Protein AF-A0AAD5R4A4-F1 (afdb_monomer_lite)

Foldseek 3Di:
DCPLVDDDDPVCLQVVLVVLLCCLVVDQLQVLVPPPPVVSQSVLVSLLVVLLVLLLVQLQCCFVPVDRPSVVSSLSSLNSLLSNVVRLVPYPDDPVSSVCCCCPRRLVSLVVSLCSNLQCQADPPSHDPHDGDPDPPVDFPCVVNVSVLQSSLSSCLSVVPVVLVVLLVQLLVLLQVLVCVVVVNDDCPCLVSSLSSLLVSLSSLLSRQWDADPVRQIAGDVSLQVVLLVVCVVVVHFADLVLLLVLLLCLQPPLPDDNVVCPVRARSLSSSLSSLNSVLNVQLVCLLVVVCVSHDPSSLLSSLSSNVNSVSHLADDDDPPPDDPRSGRHHDPDDDNNVVVVVSNVSSLVSCCVSPVVPPVSVPSD

Structure (mmCIF, N/CA/C/O backbone):
data_AF-A0AAD5R4A4-F1
#
_entry.id   AF-A0AAD5R4A4-F1
#
loop_
_atom_site.group_PDB
_atom_site.id
_atom_site.type_symbol
_atom_site.label_atom_id
_atom_site.label_alt_id
_atom_site.label_comp_id
_atom_site.label_asym_id
_atom_site.label_entity_id
_atom_site.label_seq_id
_atom_site.pdbx_PDB_ins_code
_atom_site.Cartn_x
_atom_site.Cartn_y
_atom_site.Cartn_z
_atom_site.occupancy
_atom_site.B_iso_or_equiv
_atom_site.auth_seq_id
_atom_site.auth_comp_id
_atom_site.auth_asym_id
_atom_site.auth_atom_id
_atom_site.pdbx_PDB_model_num
ATOM 1 N N . MET A 1 1 ? -21.639 -11.990 -30.390 1.00 46.38 1 MET A N 1
ATOM 2 C CA . MET A 1 1 ? -20.943 -10.688 -30.336 1.00 46.38 1 MET A CA 1
ATOM 3 C C . MET A 1 1 ? -19.715 -10.877 -29.464 1.00 46.38 1 MET A C 1
ATOM 5 O O . MET A 1 1 ? -19.848 -10.859 -28.244 1.00 46.38 1 MET A O 1
ATOM 9 N N . ASP A 1 2 ? -18.564 -11.102 -30.097 1.00 56.66 2 ASP A N 1
ATOM 10 C CA . ASP A 1 2 ? -17.247 -11.322 -29.469 1.00 56.66 2 ASP A CA 1
ATOM 11 C C . ASP A 1 2 ? -16.494 -10.001 -29.242 1.00 56.66 2 ASP A C 1
ATOM 13 O O . ASP A 1 2 ? -15.275 -9.941 -29.332 1.00 56.66 2 ASP A O 1
ATOM 17 N N . LEU A 1 3 ? -17.228 -8.917 -28.955 1.00 54.59 3 LEU A N 1
ATOM 18 C CA . LEU A 1 3 ? -16.727 -7.532 -28.956 1.00 54.59 3 LEU A CA 1
ATOM 19 C C . LEU A 1 3 ? -15.580 -7.264 -27.955 1.00 54.59 3 LEU A C 1
ATOM 21 O O . LEU A 1 3 ? -14.982 -6.198 -27.985 1.00 54.59 3 LEU A O 1
ATOM 25 N N . PHE A 1 4 ? -15.318 -8.214 -27.058 1.00 63.03 4 PHE A N 1
ATOM 26 C CA . PHE A 1 4 ? -14.373 -8.115 -25.949 1.00 63.03 4 PHE A CA 1
ATOM 27 C C . PHE A 1 4 ? -13.480 -9.362 -25.822 1.00 63.03 4 PHE A C 1
ATOM 29 O O . PHE A 1 4 ? -12.887 -9.593 -24.774 1.00 63.03 4 PHE A O 1
ATOM 36 N N . ALA A 1 5 ? -13.447 -10.222 -26.848 1.00 62.53 5 ALA A N 1
ATOM 37 C CA . ALA A 1 5 ? -12.631 -11.439 -26.830 1.00 62.53 5 ALA A CA 1
ATOM 38 C C . ALA A 1 5 ? -11.160 -11.167 -27.191 1.00 62.53 5 ALA A C 1
ATOM 40 O O . ALA A 1 5 ? -10.277 -11.906 -26.762 1.00 62.53 5 ALA A O 1
ATOM 41 N N . GLU A 1 6 ? -10.904 -10.102 -27.954 1.00 70.94 6 GLU A N 1
ATOM 42 C CA . GLU A 1 6 ? -9.574 -9.659 -28.373 1.00 70.94 6 GLU A CA 1
ATOM 43 C C . GLU A 1 6 ? -9.337 -8.225 -27.874 1.00 70.94 6 GLU A C 1
ATOM 45 O O . GLU A 1 6 ? -10.255 -7.402 -27.876 1.00 70.94 6 GLU A O 1
ATOM 50 N N . GLY A 1 7 ? -8.120 -7.942 -27.398 1.00 77.38 7 GLY A N 1
ATOM 51 C CA . GLY A 1 7 ? -7.710 -6.593 -26.996 1.00 77.38 7 GLY A CA 1
ATOM 52 C C . GLY A 1 7 ? -7.431 -5.683 -28.203 1.00 77.38 7 GLY A C 1
ATOM 53 O O . GLY A 1 7 ? -7.309 -6.182 -29.323 1.00 77.38 7 GLY A O 1
ATOM 54 N N . PRO A 1 8 ? -7.300 -4.356 -28.004 1.00 87.31 8 PRO A N 1
ATOM 55 C CA . PRO A 1 8 ? -6.905 -3.439 -29.072 1.00 87.31 8 PRO A CA 1
ATOM 56 C C . PRO A 1 8 ? -5.527 -3.808 -29.635 1.00 87.31 8 PRO A C 1
ATOM 58 O O . PRO A 1 8 ? -4.665 -4.330 -28.919 1.00 87.31 8 PRO A O 1
ATOM 61 N N . LEU A 1 9 ? -5.288 -3.492 -30.911 1.00 87.50 9 LEU A N 1
ATOM 62 C CA . LEU A 1 9 ? -3.962 -3.649 -31.508 1.00 87.50 9 LEU A CA 1
ATOM 63 C C . LEU A 1 9 ? -2.950 -2.719 -30.810 1.00 87.50 9 LEU A C 1
ATOM 65 O O . LEU A 1 9 ? -3.344 -1.677 -30.283 1.00 87.50 9 LEU A O 1
ATOM 69 N N . PRO A 1 10 ? -1.632 -3.005 -30.856 1.00 86.06 10 PRO A N 1
ATOM 70 C CA . PRO A 1 10 ? -0.630 -2.207 -30.141 1.00 86.06 10 PRO A CA 1
ATOM 71 C C . PRO A 1 10 ? -0.684 -0.694 -30.419 1.00 86.06 10 PRO A C 1
ATOM 73 O O . PRO A 1 10 ? -0.510 0.110 -29.513 1.00 86.06 10 PRO A O 1
ATOM 76 N N . HIS A 1 11 ? -0.989 -0.287 -31.655 1.00 87.75 11 HIS A N 1
ATOM 77 C CA . HIS A 1 11 ? -1.104 1.127 -32.041 1.00 87.75 11 HIS A CA 1
ATOM 78 C C . HIS A 1 11 ? -2.462 1.765 -31.678 1.00 87.75 11 HIS A C 1
ATOM 80 O O . HIS A 1 11 ? -2.636 2.980 -31.787 1.00 87.75 11 HIS A O 1
ATOM 86 N N . GLU A 1 12 ? -3.436 0.959 -31.252 1.00 91.38 12 GLU A N 1
ATOM 87 C CA . GLU A 1 12 ? -4.779 1.389 -30.858 1.00 91.38 12 GLU A CA 1
ATOM 88 C C . GLU A 1 12 ? -4.920 1.546 -29.338 1.00 91.38 12 GLU A C 1
ATOM 90 O O . GLU A 1 12 ? -5.853 2.214 -28.897 1.00 91.38 12 GLU A O 1
ATOM 95 N N . VAL A 1 13 ? -3.997 0.986 -28.541 1.00 92.38 13 VAL A N 1
ATOM 96 C CA . VAL A 1 13 ? -4.052 0.956 -27.064 1.00 92.38 13 VAL A CA 1
ATOM 97 C C . VAL A 1 13 ? -4.351 2.333 -26.473 1.00 92.38 13 VAL A C 1
ATOM 99 O O . VAL A 1 13 ? -5.320 2.491 -25.729 1.00 92.38 13 VAL A O 1
ATOM 102 N N . ASN A 1 14 ? -3.572 3.350 -26.846 1.00 93.12 14 ASN A N 1
ATOM 103 C CA . ASN A 1 14 ? -3.741 4.698 -26.306 1.00 93.12 14 ASN A CA 1
ATOM 104 C C . ASN A 1 14 ? -5.106 5.314 -26.670 1.00 93.12 14 ASN A C 1
ATOM 106 O O . ASN A 1 14 ? -5.786 5.895 -25.819 1.00 93.12 14 ASN A O 1
ATOM 110 N N . HIS A 1 15 ? -5.545 5.136 -27.919 1.00 93.94 15 HIS A N 1
ATOM 111 C CA . HIS A 1 15 ? -6.843 5.623 -28.384 1.00 93.94 15 HIS A CA 1
ATOM 112 C C . HIS A 1 15 ? -7.992 4.915 -27.664 1.00 93.94 15 HIS A C 1
ATOM 114 O O . HIS A 1 15 ? -8.940 5.568 -27.226 1.00 93.94 15 HIS A O 1
ATOM 120 N N . PHE A 1 16 ? -7.892 3.595 -27.499 1.00 94.81 16 PHE A N 1
ATOM 121 C CA . PHE A 1 16 ? -8.860 2.798 -26.759 1.00 94.81 16 PHE A CA 1
ATOM 122 C C . PHE A 1 16 ? -8.982 3.283 -25.306 1.00 94.81 16 PHE A C 1
ATOM 124 O O . PHE A 1 16 ? -10.084 3.615 -24.865 1.00 94.81 16 PHE A O 1
ATOM 131 N N . CYS A 1 17 ? -7.861 3.420 -24.590 1.00 96.44 17 CYS A N 1
ATOM 132 C CA . CYS A 1 17 ? -7.854 3.883 -23.198 1.00 96.44 17 CYS A CA 1
ATOM 133 C C . CYS A 1 17 ? -8.406 5.309 -23.073 1.00 96.44 17 CYS A C 1
ATOM 135 O O . CYS A 1 17 ? -9.189 5.596 -22.169 1.00 96.44 17 CYS A O 1
ATOM 137 N N . THR A 1 18 ? -8.100 6.182 -24.037 1.00 96.56 18 THR A N 1
ATOM 138 C CA . THR A 1 18 ? -8.671 7.535 -24.108 1.00 96.56 18 THR A CA 1
ATOM 139 C C . THR A 1 18 ? -10.191 7.506 -24.288 1.00 96.56 18 THR A C 1
ATOM 141 O O . THR A 1 18 ? -10.903 8.279 -23.647 1.00 96.56 18 THR A O 1
ATOM 144 N N . ILE A 1 19 ? -10.722 6.630 -25.148 1.00 96.12 19 ILE A N 1
ATOM 145 C CA . ILE A 1 19 ? -12.172 6.490 -25.355 1.00 96.12 19 ILE A CA 1
ATOM 146 C C . ILE A 1 19 ? -12.854 6.018 -24.070 1.00 96.12 19 ILE A C 1
ATOM 148 O O . ILE A 1 19 ? -13.871 6.597 -23.681 1.00 96.12 19 ILE A O 1
ATOM 152 N N . VAL A 1 20 ? -12.292 5.007 -23.402 1.00 95.75 20 VAL A N 1
ATOM 153 C CA . VAL A 1 20 ? -12.807 4.499 -22.123 1.00 95.75 20 VAL A CA 1
ATOM 154 C C . VAL A 1 20 ? -12.805 5.607 -21.073 1.00 95.75 20 VAL A C 1
ATOM 156 O O . VAL A 1 20 ? -13.844 5.898 -20.488 1.00 95.75 20 VAL A O 1
ATOM 159 N N . ASN A 1 21 ? -11.684 6.299 -20.897 1.00 96.69 21 ASN A N 1
ATOM 160 C CA . ASN A 1 21 ? -11.566 7.381 -19.928 1.00 96.69 21 ASN A CA 1
ATOM 161 C C . ASN A 1 21 ? -12.576 8.505 -20.177 1.00 96.69 21 ASN A C 1
ATOM 163 O O . ASN A 1 21 ? -13.313 8.894 -19.271 1.00 96.69 21 ASN A O 1
ATOM 167 N N . ARG A 1 22 ? -12.733 8.936 -21.431 1.00 96.19 22 ARG A N 1
ATOM 168 C CA . ARG A 1 22 ? -13.750 9.930 -21.800 1.00 96.19 22 ARG A CA 1
ATOM 169 C C . ARG A 1 22 ? -15.176 9.432 -21.579 1.00 96.19 22 ARG A C 1
ATOM 171 O O . ARG A 1 22 ? -16.045 10.233 -21.234 1.00 96.19 22 ARG A O 1
ATOM 178 N N . LEU A 1 23 ? -15.443 8.138 -21.765 1.00 94.25 23 LEU A N 1
ATOM 179 C CA . LEU A 1 23 ? -16.752 7.559 -21.470 1.00 94.25 23 LEU A CA 1
ATOM 180 C C . LEU A 1 23 ? -17.101 7.746 -19.987 1.00 94.25 23 LEU A C 1
ATOM 182 O O . LEU A 1 23 ? -18.190 8.233 -19.695 1.00 94.25 23 LEU A O 1
ATOM 186 N N . PHE A 1 24 ? -16.176 7.429 -19.077 1.00 93.50 24 PHE A N 1
ATOM 187 C CA . PHE A 1 24 ? -16.377 7.572 -17.630 1.00 93.50 24 PHE A CA 1
ATOM 188 C C . PHE A 1 24 ? -16.362 9.032 -17.152 1.00 93.50 24 PHE A C 1
ATOM 190 O O . PHE A 1 24 ? -17.123 9.383 -16.255 1.00 93.50 24 PHE A O 1
ATOM 197 N N . GLN A 1 25 ? -15.556 9.902 -17.767 1.00 92.31 25 GLN A N 1
ATOM 198 C CA . GLN A 1 25 ? -15.488 11.322 -17.403 1.00 92.31 25 GLN A CA 1
ATOM 199 C C . GLN A 1 25 ? -16.731 12.115 -17.824 1.00 92.31 25 GLN A C 1
ATOM 201 O O . GLN A 1 25 ? -17.199 12.978 -17.082 1.00 92.31 25 GLN A O 1
ATOM 206 N N . TYR A 1 26 ? -17.266 11.858 -19.023 1.00 91.44 26 TYR A N 1
ATOM 207 C CA . TYR A 1 26 ? -18.325 12.691 -19.606 1.00 91.44 26 TYR A CA 1
ATOM 208 C C . TYR A 1 26 ? -19.724 12.075 -19.535 1.00 91.44 26 TYR A C 1
ATOM 210 O O . TYR A 1 26 ? -20.706 12.766 -19.831 1.00 91.44 26 TYR A O 1
ATOM 218 N N . ARG A 1 27 ? -19.861 10.792 -19.176 1.00 88.00 27 ARG A N 1
ATOM 219 C CA . ARG A 1 27 ? -21.172 10.168 -18.954 1.00 88.00 27 ARG A CA 1
ATOM 220 C C . ARG A 1 27 ? -21.427 9.969 -17.465 1.00 88.00 27 ARG A C 1
ATOM 222 O O . ARG A 1 27 ? -20.544 9.492 -16.762 1.00 88.00 27 ARG A O 1
ATOM 229 N N . PRO A 1 28 ? -22.648 10.260 -16.979 1.00 86.12 28 PRO A N 1
ATOM 230 C CA . PRO A 1 28 ? -23.024 9.875 -15.627 1.00 86.12 28 PRO A CA 1
ATOM 231 C C . PRO A 1 28 ? -22.841 8.365 -15.458 1.00 86.12 28 PRO A C 1
ATOM 233 O O . PRO A 1 28 ? -23.332 7.605 -16.298 1.00 86.12 28 PRO A O 1
ATOM 236 N N . ILE A 1 29 ? -22.188 7.929 -14.376 1.00 86.81 29 ILE A N 1
ATOM 237 C CA . ILE A 1 29 ? -21.961 6.502 -14.082 1.00 86.81 29 ILE A CA 1
ATOM 238 C C . ILE A 1 29 ? -23.275 5.720 -14.105 1.00 86.81 29 ILE A C 1
ATOM 240 O O . ILE A 1 29 ? -23.326 4.615 -14.635 1.00 86.81 29 ILE A O 1
ATOM 244 N N . GLN A 1 30 ? -24.381 6.336 -13.682 1.00 83.06 30 GLN A N 1
ATOM 245 C CA . GLN A 1 30 ? -25.716 5.740 -13.761 1.00 83.06 30 GLN A CA 1
ATOM 246 C C . GLN A 1 30 ? -26.102 5.322 -15.184 1.00 83.06 30 GLN A C 1
ATOM 248 O O . GLN A 1 30 ? -26.803 4.335 -15.364 1.00 83.06 30 GLN A O 1
ATOM 253 N N . THR A 1 31 ? -25.643 6.047 -16.206 1.00 84.88 31 THR A N 1
ATOM 254 C CA . THR A 1 31 ? -25.897 5.701 -17.612 1.00 84.88 31 THR A CA 1
ATOM 255 C C . THR A 1 31 ? -25.162 4.423 -17.996 1.00 84.88 31 THR A C 1
ATOM 257 O O . THR A 1 31 ? -25.752 3.555 -18.629 1.00 84.88 31 THR A O 1
ATOM 260 N N . ILE A 1 32 ? -23.899 4.293 -17.578 1.00 83.38 32 ILE A N 1
ATOM 261 C CA . ILE A 1 32 ? -23.078 3.100 -17.820 1.00 83.38 32 ILE A CA 1
ATOM 262 C C . ILE A 1 32 ? -23.677 1.905 -17.074 1.00 83.38 32 ILE A C 1
ATOM 264 O O . ILE A 1 32 ? -23.821 0.833 -17.641 1.00 83.38 32 ILE A O 1
ATOM 268 N N . MET A 1 33 ? -24.121 2.096 -15.836 1.00 83.25 33 MET A N 1
ATOM 269 C CA . MET A 1 33 ? -24.692 1.023 -15.018 1.00 83.25 33 MET A CA 1
ATOM 270 C C . MET A 1 33 ? -26.094 0.583 -15.459 1.00 83.25 33 MET A C 1
ATOM 272 O O . MET A 1 33 ? -26.511 -0.535 -15.153 1.00 83.25 33 MET A O 1
ATOM 276 N N . ARG A 1 34 ? -26.812 1.437 -16.200 1.00 80.56 34 ARG A N 1
ATOM 277 C CA . ARG A 1 34 ? -28.128 1.147 -16.793 1.00 80.56 34 ARG A CA 1
ATOM 278 C C . ARG A 1 34 ? -28.050 0.532 -18.191 1.00 80.56 34 ARG A C 1
ATOM 280 O O . ARG A 1 34 ? -29.097 0.192 -18.744 1.00 80.56 34 ARG A O 1
ATOM 287 N N . ILE A 1 35 ? -26.859 0.376 -18.782 1.00 82.88 35 ILE A N 1
ATOM 288 C CA . ILE A 1 35 ? -26.743 -0.442 -19.995 1.00 82.88 35 ILE A CA 1
ATOM 289 C C . ILE A 1 35 ? -27.157 -1.871 -19.632 1.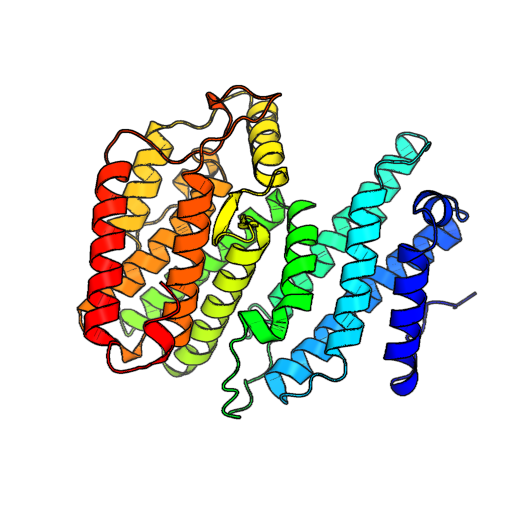00 82.88 35 ILE A C 1
ATOM 291 O O . ILE A 1 35 ? -26.848 -2.336 -18.535 1.00 82.88 35 ILE A O 1
ATOM 295 N N . GLY A 1 36 ? -27.918 -2.533 -20.509 1.00 85.06 36 GLY A N 1
ATOM 296 C CA . GLY A 1 36 ? -28.545 -3.822 -20.195 1.00 85.06 36 GLY A CA 1
ATOM 297 C C . GLY A 1 36 ? -27.567 -4.811 -19.531 1.00 85.06 36 GLY A C 1
ATOM 298 O O . GLY A 1 36 ? -26.398 -4.829 -19.935 1.00 85.06 36 GLY A O 1
ATOM 299 N N . PRO A 1 37 ? -28.012 -5.624 -18.547 1.00 85.38 37 PRO A N 1
ATOM 300 C CA . PRO A 1 37 ? -27.134 -6.423 -17.685 1.00 85.38 37 PRO A CA 1
ATOM 301 C C . PRO A 1 37 ? -26.045 -7.205 -18.429 1.00 85.38 37 PRO A C 1
ATOM 303 O O . PRO A 1 37 ? -24.881 -7.152 -18.045 1.00 85.38 37 PRO A O 1
ATOM 306 N N . ASP A 1 38 ? -26.383 -7.841 -19.553 1.00 88.44 38 ASP A N 1
ATOM 307 C CA . ASP A 1 38 ? -25.423 -8.606 -20.357 1.00 88.44 38 ASP A CA 1
ATOM 308 C C . ASP A 1 38 ? -24.265 -7.755 -20.898 1.00 88.44 38 ASP A C 1
ATOM 310 O O . ASP A 1 38 ? -23.107 -8.178 -20.871 1.00 88.44 38 ASP A O 1
ATOM 314 N N . LEU A 1 39 ? -24.566 -6.557 -21.410 1.00 89.75 39 LEU A N 1
ATOM 315 C CA . LEU A 1 39 ? -23.551 -5.659 -21.958 1.00 89.75 39 LEU A CA 1
ATOM 316 C C . LEU A 1 39 ? -22.700 -5.060 -20.839 1.00 89.75 39 LEU A C 1
ATOM 318 O O . LEU A 1 39 ? -21.483 -4.983 -20.987 1.00 89.75 39 LEU A O 1
ATOM 322 N N . ARG A 1 40 ? -23.330 -4.682 -19.721 1.00 89.38 40 ARG A N 1
ATOM 323 C CA . ARG A 1 40 ? -22.644 -4.164 -18.532 1.00 89.38 40 ARG A CA 1
ATOM 324 C C . ARG A 1 40 ? -21.633 -5.166 -17.999 1.00 89.38 40 ARG A C 1
ATOM 326 O O . ARG A 1 40 ? -20.469 -4.816 -17.839 1.00 89.38 40 ARG A O 1
ATOM 333 N N . ASN A 1 41 ? -22.067 -6.403 -17.775 1.00 89.56 41 ASN A N 1
ATOM 334 C CA . ASN A 1 41 ? -21.220 -7.445 -17.210 1.00 89.56 41 ASN A CA 1
ATOM 335 C C . ASN A 1 41 ? -20.028 -7.712 -18.134 1.00 89.56 41 ASN A C 1
ATOM 337 O O . ASN A 1 41 ? -18.886 -7.634 -17.698 1.00 89.56 41 ASN A O 1
ATOM 341 N N . ARG A 1 42 ? -20.273 -7.909 -19.437 1.00 90.38 42 ARG A N 1
ATOM 342 C CA . ARG A 1 42 ? -19.195 -8.111 -20.420 1.00 90.38 42 ARG A CA 1
ATOM 343 C C . ARG A 1 42 ? -18.213 -6.941 -20.463 1.00 90.38 42 ARG A C 1
ATOM 345 O O . ARG A 1 42 ? -17.010 -7.175 -20.495 1.00 90.38 42 ARG A O 1
ATOM 352 N N . PHE A 1 43 ? -18.714 -5.706 -20.456 1.00 91.50 43 PHE A N 1
ATOM 353 C CA . PHE A 1 43 ? -17.878 -4.512 -20.522 1.00 91.50 43 PHE A CA 1
ATOM 354 C C . PHE A 1 43 ? -17.005 -4.341 -19.272 1.00 91.50 43 PHE A C 1
ATOM 356 O O . PHE A 1 43 ? -15.804 -4.135 -19.409 1.00 91.50 43 PHE A O 1
ATOM 363 N N . LEU A 1 44 ? -17.569 -4.464 -18.064 1.00 92.00 44 LEU A N 1
ATOM 364 C CA . LEU A 1 44 ? -16.817 -4.305 -16.811 1.00 92.00 44 LEU A CA 1
ATOM 365 C C . LEU A 1 44 ? -15.830 -5.456 -16.572 1.00 92.00 44 LEU A C 1
ATOM 367 O O . LEU A 1 44 ? -14.697 -5.225 -16.141 1.00 92.00 44 LEU A O 1
ATOM 371 N N . THR A 1 45 ? -16.215 -6.689 -16.913 1.00 92.31 45 THR A N 1
ATOM 372 C CA . THR A 1 45 ? -15.299 -7.836 -16.868 1.00 92.31 45 THR A CA 1
ATOM 373 C C . THR A 1 45 ? -14.131 -7.632 -17.827 1.00 92.31 45 THR A C 1
ATOM 375 O O . THR A 1 45 ? -12.983 -7.764 -17.416 1.00 92.31 45 THR A O 1
ATOM 378 N N . TYR A 1 46 ? -14.398 -7.245 -19.076 1.00 93.62 46 TYR A N 1
ATOM 379 C CA . TYR A 1 46 ? -13.336 -6.953 -20.035 1.00 93.62 46 TYR A CA 1
ATOM 380 C C . TYR A 1 46 ? -12.439 -5.812 -19.566 1.00 93.62 46 TYR A C 1
ATOM 382 O O . TYR A 1 46 ? -11.222 -5.945 -19.592 1.00 93.62 46 TYR A O 1
ATOM 390 N N . LEU A 1 47 ? -13.030 -4.707 -19.104 1.00 94.94 47 LEU A N 1
ATOM 391 C CA . LEU A 1 47 ? -12.280 -3.540 -18.658 1.00 94.94 47 LEU A CA 1
ATOM 392 C C . LEU A 1 47 ? -11.325 -3.902 -17.519 1.00 94.94 47 LEU A C 1
ATOM 394 O O . LEU A 1 47 ? -10.148 -3.580 -17.595 1.00 94.94 47 LEU A O 1
ATOM 398 N N . SER A 1 48 ? -11.798 -4.625 -16.504 1.00 95.50 48 SER A N 1
ATOM 399 C CA . SER A 1 48 ? -10.943 -5.029 -15.382 1.00 95.50 48 SER A CA 1
ATOM 400 C C . SER A 1 48 ? -9.837 -6.011 -15.782 1.00 95.50 48 SER A C 1
ATOM 402 O O . SER A 1 48 ? -8.708 -5.882 -15.308 1.00 95.50 48 SER A O 1
ATOM 404 N N . GLN A 1 49 ? -10.125 -6.973 -16.666 1.00 95.00 49 GLN A N 1
ATOM 405 C CA . GLN A 1 49 ? -9.127 -7.911 -17.196 1.00 95.00 49 GLN A CA 1
ATOM 406 C C . GLN A 1 49 ? -8.092 -7.205 -18.074 1.00 95.00 49 GLN A C 1
ATOM 408 O O . GLN A 1 49 ? -6.897 -7.486 -17.983 1.00 95.00 49 GLN A O 1
ATOM 413 N N . TYR A 1 50 ? -8.538 -6.266 -18.906 1.00 95.62 50 TYR A N 1
ATOM 414 C CA . TYR A 1 50 ? -7.663 -5.505 -19.781 1.00 95.62 50 TYR A CA 1
ATOM 415 C C . TYR A 1 50 ? -6.782 -4.533 -18.993 1.00 95.62 50 TYR A C 1
ATOM 417 O O . TYR A 1 50 ? -5.591 -4.451 -19.273 1.00 95.62 50 TYR A O 1
ATOM 425 N N . THR A 1 51 ? -7.318 -3.880 -17.956 1.00 97.00 51 THR A N 1
ATOM 426 C CA . THR A 1 51 ? -6.529 -3.070 -17.018 1.00 97.00 51 THR A CA 1
ATOM 427 C C . THR A 1 51 ? -5.404 -3.900 -16.400 1.00 97.00 51 THR A C 1
ATOM 429 O O . THR A 1 51 ? -4.249 -3.511 -16.490 1.00 97.00 51 THR A O 1
ATOM 432 N N . GLN A 1 52 ? -5.703 -5.090 -15.871 1.00 96.81 52 GLN A N 1
ATOM 433 C CA . GLN A 1 52 ? -4.693 -6.009 -15.323 1.00 96.81 52 GLN A CA 1
ATOM 434 C C . GLN A 1 52 ? -3.634 -6.432 -16.354 1.00 96.81 52 GLN A C 1
ATOM 436 O O . GLN A 1 52 ? -2.443 -6.511 -16.045 1.00 96.81 52 GLN A O 1
ATOM 441 N N . HIS A 1 53 ? -4.056 -6.725 -17.585 1.00 94.50 53 HIS A N 1
ATOM 442 C CA . HIS A 1 53 ? -3.148 -7.093 -18.667 1.00 94.50 53 HIS A CA 1
ATOM 443 C C . HIS A 1 53 ? -2.210 -5.938 -19.041 1.00 94.50 53 HIS A C 1
ATOM 445 O O . HIS A 1 53 ? -0.994 -6.131 -19.121 1.00 94.50 53 HIS A O 1
ATOM 451 N N . LEU A 1 54 ? -2.769 -4.742 -19.239 1.00 95.50 54 LEU A N 1
ATOM 452 C CA . LEU A 1 54 ? -2.012 -3.567 -19.645 1.00 95.50 54 LEU A CA 1
ATOM 453 C C . LEU A 1 54 ? -1.089 -3.080 -18.524 1.00 95.50 54 LEU A C 1
ATOM 455 O O . LEU A 1 54 ? 0.052 -2.746 -18.822 1.00 95.50 54 LEU A O 1
ATOM 459 N N . THR A 1 55 ? -1.518 -3.125 -17.255 1.00 96.62 55 THR A N 1
ATOM 460 C CA . THR A 1 55 ? -0.649 -2.859 -16.095 1.00 96.62 55 THR A CA 1
ATOM 461 C C . THR A 1 55 ? 0.585 -3.750 -16.143 1.00 96.62 55 THR A C 1
ATOM 463 O O . THR A 1 55 ? 1.704 -3.246 -16.101 1.00 96.62 55 THR A O 1
ATOM 466 N N . LYS A 1 56 ? 0.416 -5.064 -16.322 1.00 94.19 56 LYS A N 1
ATOM 467 C CA . LYS A 1 56 ? 1.549 -5.993 -16.390 1.00 94.19 56 LYS A CA 1
ATOM 468 C C . LYS A 1 56 ? 2.504 -5.682 -17.538 1.00 94.19 56 LYS A C 1
ATOM 470 O O . LYS A 1 56 ? 3.719 -5.700 -17.349 1.00 94.19 56 LYS A O 1
ATOM 475 N N . GLN A 1 57 ? 1.969 -5.392 -18.722 1.00 92.44 57 GLN A N 1
ATOM 476 C CA . GLN A 1 57 ? 2.784 -5.022 -19.876 1.00 92.44 57 GLN A CA 1
ATOM 477 C C . GLN A 1 57 ? 3.541 -3.708 -19.635 1.00 92.44 57 GLN A C 1
ATOM 479 O O . GLN A 1 57 ? 4.750 -3.656 -19.859 1.00 92.44 57 GLN A O 1
ATOM 484 N N . ALA A 1 58 ? 2.845 -2.672 -19.167 1.00 93.31 58 ALA A N 1
ATOM 485 C CA . ALA A 1 58 ? 3.404 -1.346 -18.949 1.00 93.31 58 ALA A CA 1
ATOM 486 C C . ALA A 1 58 ? 4.462 -1.355 -17.845 1.00 93.31 58 ALA A C 1
ATOM 488 O O . ALA A 1 58 ? 5.562 -0.863 -18.064 1.00 93.31 58 ALA A O 1
ATOM 489 N N . MET A 1 59 ? 4.181 -1.979 -16.697 1.00 93.94 59 MET A N 1
ATOM 490 C CA . MET A 1 59 ? 5.130 -2.057 -15.584 1.00 93.94 59 MET A CA 1
ATOM 491 C C . MET A 1 59 ? 6.363 -2.889 -15.947 1.00 93.94 59 MET A C 1
ATOM 493 O O . MET A 1 59 ? 7.479 -2.525 -15.583 1.00 93.94 59 MET A O 1
ATOM 497 N N . CYS A 1 60 ? 6.199 -3.968 -16.722 1.00 91.31 60 CYS A N 1
ATOM 498 C CA . CYS A 1 60 ? 7.336 -4.745 -17.212 1.00 91.31 60 CYS A CA 1
ATOM 499 C C . CYS A 1 60 ? 8.252 -3.919 -18.133 1.00 91.31 60 CYS A C 1
ATOM 501 O O . CYS A 1 60 ? 9.471 -4.056 -18.064 1.00 91.31 60 CYS A O 1
ATOM 503 N N . LYS A 1 61 ? 7.686 -3.070 -18.996 1.00 90.44 61 LYS A N 1
ATOM 504 C CA . LYS A 1 61 ? 8.463 -2.180 -19.870 1.00 90.44 61 LYS A CA 1
ATOM 505 C C . LYS A 1 61 ? 9.092 -1.019 -19.103 1.00 90.44 61 LYS A C 1
ATOM 507 O O . LYS A 1 61 ? 10.281 -0.768 -19.267 1.00 90.44 61 LYS A O 1
ATOM 512 N N . ALA A 1 62 ? 8.330 -0.377 -18.222 1.00 90.50 62 ALA A N 1
ATOM 513 C CA . ALA A 1 62 ? 8.790 0.762 -17.438 1.00 90.50 62 ALA A CA 1
ATOM 514 C C . ALA A 1 62 ? 9.966 0.375 -16.530 1.00 90.50 62 ALA A C 1
ATOM 516 O O . ALA A 1 62 ? 11.013 1.006 -16.580 1.00 90.50 62 ALA A O 1
ATOM 517 N N . ILE A 1 63 ? 9.837 -0.714 -15.766 1.00 88.19 63 ILE A N 1
ATOM 518 C CA . ILE A 1 63 ? 10.886 -1.156 -14.833 1.00 88.19 63 ILE A CA 1
ATOM 519 C C . ILE A 1 63 ? 12.024 -1.890 -15.565 1.00 88.19 63 ILE A C 1
ATOM 521 O O . ILE A 1 63 ? 13.199 -1.727 -15.239 1.00 88.19 63 ILE A O 1
ATOM 525 N N . GLY A 1 64 ? 11.686 -2.738 -16.541 1.00 84.19 64 GLY A N 1
ATOM 526 C CA . GLY A 1 64 ? 12.656 -3.622 -17.194 1.00 84.19 64 GLY A CA 1
ATOM 527 C C . GLY A 1 64 ? 13.412 -2.996 -18.364 1.00 84.19 64 GLY A C 1
ATOM 528 O O . GLY A 1 64 ? 14.508 -3.450 -18.679 1.00 84.19 64 GLY A O 1
ATOM 529 N N . ALA A 1 65 ? 12.837 -1.987 -19.020 1.00 82.81 65 ALA A N 1
ATOM 530 C CA . ALA A 1 65 ? 13.389 -1.360 -20.221 1.00 82.81 65 ALA A CA 1
ATOM 531 C C . ALA A 1 65 ? 13.420 0.179 -20.165 1.00 82.81 65 ALA A C 1
ATOM 533 O O . ALA A 1 65 ? 13.889 0.788 -21.119 1.00 82.81 65 ALA A O 1
ATOM 534 N N . GLY A 1 66 ? 12.921 0.815 -19.094 1.00 80.75 66 GLY A N 1
ATOM 535 C CA . GLY A 1 66 ? 12.815 2.281 -19.012 1.00 80.75 66 GLY A CA 1
ATOM 536 C C . GLY A 1 66 ? 11.793 2.883 -19.987 1.00 80.75 66 GLY A C 1
ATOM 537 O O . GLY A 1 66 ? 11.775 4.090 -20.217 1.00 80.75 66 GLY A O 1
ATOM 538 N N . GLU A 1 67 ? 10.945 2.052 -20.599 1.00 84.31 67 GLU A N 1
ATOM 539 C CA . GLU A 1 67 ? 9.978 2.474 -21.612 1.00 84.31 67 GLU A CA 1
ATOM 540 C C . GLU A 1 67 ? 8.621 2.789 -20.969 1.00 84.31 67 GLU A C 1
ATOM 542 O O . GLU A 1 67 ? 7.937 1.902 -20.452 1.00 84.31 67 GLU A O 1
ATOM 547 N N . HIS A 1 68 ? 8.191 4.050 -21.057 1.00 84.62 68 HIS A N 1
ATOM 548 C CA . HIS A 1 68 ? 6.956 4.542 -20.432 1.00 84.62 68 HIS A CA 1
ATOM 549 C C . HIS A 1 68 ? 5.793 4.771 -21.418 1.00 84.62 68 HIS A C 1
ATOM 551 O O . HIS A 1 68 ? 4.791 5.382 -21.054 1.00 84.62 68 HIS A O 1
ATOM 557 N N . ASP A 1 69 ? 5.870 4.263 -22.651 1.00 83.19 69 ASP A N 1
ATOM 558 C CA . ASP A 1 69 ? 4.850 4.500 -23.691 1.00 83.19 69 ASP A CA 1
ATOM 559 C C . ASP A 1 69 ? 3.437 4.045 -23.277 1.00 83.19 69 ASP A C 1
ATOM 561 O O . ASP A 1 69 ? 2.437 4.716 -23.547 1.00 83.19 69 ASP A O 1
ATOM 565 N N . ASP A 1 70 ? 3.350 2.912 -22.576 1.00 87.06 70 ASP A N 1
ATOM 566 C CA . ASP A 1 70 ? 2.081 2.347 -22.105 1.00 87.06 70 ASP A CA 1
ATOM 567 C C . ASP A 1 70 ? 1.631 2.955 -20.756 1.00 87.06 70 ASP A C 1
ATOM 569 O O . ASP A 1 70 ? 0.478 2.774 -20.360 1.00 87.06 70 ASP A O 1
ATOM 573 N N . HIS A 1 71 ? 2.498 3.722 -20.078 1.00 89.19 71 HIS A N 1
ATOM 574 C CA . HIS A 1 71 ? 2.272 4.283 -18.738 1.00 89.19 71 HIS A CA 1
ATOM 575 C C . HIS A 1 71 ? 1.021 5.164 -18.700 1.00 89.19 71 HIS A C 1
ATOM 577 O O . HIS A 1 71 ? 0.088 4.911 -17.938 1.00 89.19 71 HIS A O 1
ATOM 583 N N . HIS A 1 72 ? 0.950 6.132 -19.617 1.00 91.69 72 HIS A N 1
ATOM 584 C CA . HIS A 1 72 ? -0.189 7.037 -19.719 1.00 91.69 72 HIS A CA 1
ATOM 585 C C . HIS A 1 72 ? -1.503 6.294 -20.017 1.00 91.69 72 HIS A C 1
ATOM 587 O O . HIS A 1 72 ? -2.575 6.668 -19.550 1.00 91.69 72 HIS A O 1
ATOM 593 N N . SER A 1 73 ? -1.438 5.213 -20.795 1.00 95.31 73 SER A N 1
ATOM 594 C CA . SER A 1 73 ? -2.628 4.425 -21.123 1.00 95.31 73 SER A CA 1
ATOM 595 C C . SER A 1 73 ? -3.171 3.693 -19.891 1.00 95.31 73 SER A C 1
ATOM 597 O O . SER A 1 73 ? -4.387 3.639 -19.707 1.00 95.31 73 SER A O 1
ATOM 599 N N . VAL A 1 74 ? -2.292 3.189 -19.015 1.00 96.75 74 VAL A N 1
ATOM 600 C CA . VAL A 1 74 ? -2.695 2.590 -17.732 1.00 96.75 74 VAL A CA 1
ATOM 601 C C . VAL A 1 74 ? -3.293 3.640 -16.799 1.00 96.75 74 VAL A C 1
ATOM 603 O O . VAL A 1 74 ? -4.358 3.379 -16.236 1.00 96.75 74 VAL A O 1
ATOM 606 N N . SER A 1 75 ? -2.692 4.831 -16.676 1.00 96.50 75 SER A N 1
ATOM 607 C CA . SER A 1 75 ? -3.245 5.876 -15.799 1.00 96.50 75 SER A CA 1
ATOM 608 C C . SER A 1 75 ? -4.651 6.302 -16.229 1.00 96.50 75 SER A C 1
ATOM 610 O O . SER A 1 75 ? -5.548 6.394 -15.393 1.00 96.50 75 SER A O 1
ATOM 612 N N . LEU A 1 76 ? -4.925 6.387 -17.537 1.00 97.38 76 LEU A N 1
ATOM 613 C CA . LEU A 1 76 ? -6.282 6.621 -18.053 1.00 97.38 76 LEU A CA 1
ATOM 614 C C . LEU A 1 76 ? -7.293 5.534 -17.639 1.00 97.38 76 LEU A C 1
ATOM 616 O O . LEU A 1 76 ? -8.457 5.851 -17.355 1.00 97.38 76 LEU A O 1
ATOM 620 N N . LEU A 1 77 ? -6.890 4.258 -17.614 1.00 97.88 77 LEU A N 1
ATOM 621 C CA . LEU A 1 77 ? -7.753 3.158 -17.165 1.00 97.88 77 LEU A CA 1
ATOM 622 C C . LEU A 1 77 ? -7.964 3.185 -15.648 1.00 97.88 77 LEU A C 1
ATOM 624 O O . LEU A 1 77 ? -9.088 2.966 -15.196 1.00 97.88 77 LEU A O 1
ATOM 628 N N . TYR A 1 78 ? -6.928 3.499 -14.873 1.00 98.00 78 TYR A N 1
ATOM 629 C CA . TYR A 1 78 ? -7.019 3.647 -13.419 1.00 98.00 78 TYR A CA 1
ATOM 630 C C . TYR A 1 78 ? -7.950 4.808 -13.042 1.00 98.00 78 TYR A C 1
ATOM 632 O O . TYR A 1 78 ? -8.852 4.638 -12.222 1.00 98.00 78 TYR A O 1
ATOM 640 N N . ASP A 1 79 ? -7.840 5.950 -13.720 1.00 96.88 79 ASP A N 1
ATOM 641 C CA . ASP A 1 79 ? -8.772 7.074 -13.579 1.00 96.88 79 ASP A CA 1
ATOM 642 C C . ASP A 1 79 ? -10.215 6.668 -13.908 1.00 96.88 79 ASP A C 1
ATOM 644 O O . ASP A 1 79 ? -11.157 6.998 -13.189 1.00 96.88 79 ASP A O 1
ATOM 648 N N . SER A 1 80 ? -10.408 5.903 -14.985 1.00 96.31 80 SER A N 1
ATOM 649 C CA . SER A 1 80 ? -11.735 5.396 -15.363 1.00 96.31 80 SER A CA 1
ATOM 650 C C . SER A 1 80 ? -12.330 4.512 -14.267 1.00 96.31 80 SER A C 1
ATOM 652 O O . SER A 1 80 ? -13.509 4.628 -13.927 1.00 96.31 80 SER A O 1
ATOM 654 N N . TRP A 1 81 ? -11.502 3.631 -13.706 1.00 96.75 81 TRP A N 1
ATOM 655 C CA . TRP A 1 81 ? -11.903 2.691 -12.671 1.00 96.75 81 TRP A CA 1
ATOM 656 C C . TRP A 1 81 ? -12.211 3.399 -11.348 1.00 96.75 81 TRP A C 1
ATOM 658 O O . TRP A 1 81 ? -13.237 3.130 -10.726 1.00 96.75 81 TRP A O 1
ATOM 668 N N . THR A 1 82 ? -11.405 4.383 -10.945 1.00 95.31 82 THR A N 1
ATOM 669 C CA . THR A 1 82 ? -11.685 5.186 -9.743 1.00 95.31 82 THR A CA 1
ATOM 670 C C . THR A 1 82 ? -12.966 6.012 -9.877 1.00 95.31 82 THR A C 1
ATOM 672 O O . THR A 1 82 ? -13.733 6.111 -8.917 1.00 95.31 82 THR A O 1
ATOM 675 N N . LEU A 1 83 ? -13.270 6.545 -11.066 1.00 93.81 83 LEU A N 1
ATOM 676 C CA . LEU A 1 83 ? -14.553 7.205 -11.336 1.00 93.81 83 LEU A CA 1
ATOM 677 C C . LEU A 1 83 ? -15.741 6.243 -11.201 1.00 93.81 83 LEU A C 1
ATOM 679 O O . LEU A 1 83 ? -16.774 6.626 -10.643 1.00 93.81 83 LEU A O 1
ATOM 683 N N . LEU A 1 84 ? -15.598 4.996 -11.666 1.00 92.62 84 LEU A N 1
ATOM 684 C CA . LEU A 1 84 ? -16.602 3.948 -11.465 1.00 92.62 84 LEU A CA 1
ATOM 685 C C . LEU A 1 84 ? -16.827 3.676 -9.970 1.00 92.62 84 LEU A C 1
ATOM 687 O O . LEU A 1 84 ? -17.973 3.697 -9.521 1.00 92.62 84 LEU A O 1
ATOM 691 N N . LEU A 1 85 ? -15.752 3.483 -9.199 1.00 91.25 85 LEU A N 1
ATOM 692 C CA . LEU A 1 85 ? -15.825 3.211 -7.759 1.00 91.25 85 LEU A CA 1
ATOM 693 C C . LEU A 1 85 ? -16.522 4.340 -6.991 1.00 91.25 85 LEU A C 1
ATOM 695 O O . LEU A 1 85 ? -17.418 4.084 -6.189 1.00 91.25 85 LEU A O 1
ATOM 699 N N . ARG A 1 86 ? -16.188 5.598 -7.300 1.00 88.44 86 ARG A N 1
ATOM 700 C CA . ARG A 1 86 ? -16.800 6.783 -6.674 1.00 88.44 86 ARG A CA 1
ATOM 701 C C . ARG A 1 86 ? -18.267 6.972 -7.055 1.00 88.44 86 ARG A C 1
ATOM 703 O O . ARG A 1 86 ? -19.054 7.491 -6.265 1.00 88.44 86 ARG A O 1
ATOM 710 N N . GLY A 1 87 ? -18.652 6.585 -8.270 1.00 83.00 87 GLY A N 1
ATOM 711 C CA . GLY A 1 87 ? -20.000 6.809 -8.792 1.00 83.00 87 GLY A CA 1
ATOM 712 C C . GLY A 1 87 ? -21.008 5.686 -8.541 1.00 83.00 87 GLY A C 1
ATOM 713 O O . GLY A 1 87 ? -22.196 5.905 -8.794 1.00 83.00 87 GLY A O 1
ATOM 714 N N . ARG A 1 88 ? -20.572 4.513 -8.061 1.00 72.19 88 ARG A N 1
ATOM 715 C CA . ARG A 1 88 ? -21.421 3.312 -7.932 1.00 72.19 88 ARG A CA 1
ATOM 716 C C . ARG A 1 88 ? -22.590 3.463 -6.955 1.00 72.19 88 ARG A C 1
ATOM 718 O O . ARG A 1 88 ? -23.661 2.940 -7.212 1.00 72.19 88 ARG A O 1
ATOM 725 N N . TRP A 1 89 ? -22.440 4.276 -5.912 1.00 64.44 89 TRP A N 1
ATOM 726 C CA . TRP A 1 89 ? -23.445 4.463 -4.852 1.00 64.44 89 TRP A CA 1
ATOM 727 C C . TRP A 1 89 ? -24.682 5.280 -5.261 1.00 64.44 89 TRP A C 1
ATOM 729 O O . TRP A 1 89 ? -25.518 5.621 -4.431 1.00 64.44 89 TRP A O 1
ATOM 739 N N . ARG A 1 90 ? -24.798 5.670 -6.535 1.00 66.06 90 ARG A N 1
ATOM 740 C CA . ARG A 1 90 ? -25.881 6.535 -7.038 1.00 66.06 90 ARG A CA 1
ATOM 741 C C . ARG A 1 90 ? -26.886 5.781 -7.905 1.00 66.06 90 ARG A C 1
ATOM 743 O O . ARG A 1 90 ? -27.442 6.363 -8.841 1.00 66.06 90 ARG A O 1
ATOM 750 N N . LEU A 1 91 ? -27.059 4.487 -7.656 1.00 66.50 91 LEU A N 1
ATOM 751 C CA . LEU A 1 91 ? -27.872 3.602 -8.479 1.00 66.50 91 LEU A CA 1
ATOM 752 C C . LEU A 1 91 ? -29.214 3.301 -7.807 1.00 66.50 91 LEU A C 1
ATOM 754 O O . LEU A 1 91 ? -29.280 2.956 -6.639 1.00 66.50 91 LEU A O 1
ATOM 758 N N . GLU A 1 92 ? -30.293 3.420 -8.578 1.00 68.06 92 GLU A N 1
ATOM 759 C CA . GLU A 1 92 ? -31.631 2.954 -8.196 1.00 68.06 92 GLU A CA 1
ATOM 760 C C . GLU A 1 92 ? -31.790 1.507 -8.690 1.00 68.06 92 GLU A C 1
ATOM 762 O O . GLU A 1 92 ? -32.452 1.264 -9.702 1.00 68.06 92 GLU A O 1
ATOM 767 N N . LEU A 1 93 ? -31.091 0.563 -8.057 1.00 72.75 93 LEU A N 1
ATOM 768 C CA . LEU A 1 93 ? -31.156 -0.865 -8.389 1.00 72.75 93 LEU A CA 1
ATOM 769 C C . LEU A 1 93 ? -31.893 -1.645 -7.302 1.00 72.75 93 LEU A C 1
ATOM 771 O O . LEU A 1 93 ? -32.082 -1.163 -6.187 1.00 72.75 93 LEU A O 1
ATOM 775 N N . SER A 1 94 ? -32.336 -2.857 -7.638 1.00 78.94 94 SER A N 1
ATOM 776 C CA . SER A 1 94 ? -32.781 -3.794 -6.608 1.00 78.94 94 SER A CA 1
ATOM 777 C C . SER A 1 94 ? -31.592 -4.240 -5.748 1.00 78.94 94 SER A C 1
ATOM 779 O O . SER A 1 94 ? -30.465 -4.318 -6.235 1.00 78.94 94 SER A O 1
ATOM 781 N N . GLN A 1 95 ? -31.845 -4.580 -4.481 1.00 78.88 95 GLN A N 1
ATOM 782 C CA . GLN A 1 95 ? -30.801 -5.008 -3.540 1.00 78.88 95 GLN A CA 1
ATOM 783 C C . GLN A 1 95 ? -30.014 -6.237 -4.042 1.00 78.88 95 GLN A C 1
ATOM 785 O O . GLN A 1 95 ? -28.808 -6.345 -3.822 1.00 78.88 95 GLN A O 1
ATOM 790 N N . GLU A 1 96 ? -30.682 -7.160 -4.741 1.00 80.00 96 GLU A N 1
ATOM 791 C CA . GLU A 1 96 ? -30.044 -8.337 -5.342 1.00 80.00 96 GLU A CA 1
ATOM 792 C C . GLU A 1 96 ? -29.105 -7.949 -6.495 1.00 80.00 96 GLU A C 1
ATOM 794 O O . GLU A 1 96 ? -27.966 -8.413 -6.547 1.00 80.00 96 GLU A O 1
ATOM 799 N N . GLU A 1 97 ? -29.546 -7.064 -7.396 1.00 77.38 97 GLU A N 1
ATOM 800 C CA . GLU A 1 97 ? -28.717 -6.581 -8.507 1.00 77.38 97 GLU A CA 1
ATOM 801 C C . GLU A 1 97 ? -27.524 -5.754 -8.025 1.00 77.38 97 GLU A C 1
ATOM 803 O O . GLU A 1 97 ? -26.430 -5.891 -8.569 1.00 77.38 97 GLU A O 1
ATOM 808 N N . GLU A 1 98 ? -27.725 -4.920 -7.005 1.00 78.94 98 GLU A N 1
ATOM 809 C CA . GLU A 1 98 ? -26.668 -4.139 -6.361 1.00 78.94 98 GLU A CA 1
ATOM 810 C C . GLU A 1 98 ? -25.598 -5.058 -5.767 1.00 78.94 98 GLU A C 1
ATOM 812 O O . GLU A 1 98 ? -24.419 -4.912 -6.078 1.00 78.94 98 GLU A O 1
ATOM 817 N N . THR A 1 99 ? -26.011 -6.093 -5.030 1.00 80.56 99 THR A N 1
ATOM 818 C CA . THR A 1 99 ? -25.086 -7.060 -4.417 1.00 80.56 99 THR A CA 1
ATOM 819 C C . THR A 1 99 ? -24.229 -7.784 -5.459 1.00 80.56 99 THR A C 1
ATOM 821 O O . THR A 1 99 ? -23.023 -7.948 -5.264 1.00 80.56 99 THR A O 1
ATOM 824 N N . VAL A 1 100 ? -24.830 -8.225 -6.571 1.00 79.75 100 VAL A N 1
ATOM 825 C CA . VAL A 1 100 ? -24.106 -8.910 -7.658 1.00 79.75 100 VAL A CA 1
ATOM 826 C C . VAL A 1 100 ? -23.114 -7.963 -8.328 1.00 79.75 100 VAL A C 1
ATOM 828 O O . VAL A 1 100 ? -21.956 -8.318 -8.536 1.00 79.75 100 VAL A O 1
ATOM 831 N N . ILE A 1 101 ? -23.544 -6.745 -8.651 1.00 80.81 101 ILE A N 1
ATOM 832 C CA . ILE A 1 101 ? -22.685 -5.743 -9.285 1.00 80.81 101 ILE A CA 1
ATOM 833 C C . ILE A 1 101 ? -21.507 -5.387 -8.382 1.00 80.81 101 ILE A C 1
ATOM 835 O O . ILE A 1 101 ? -20.361 -5.405 -8.837 1.00 80.81 101 ILE A O 1
ATOM 839 N N . ASP A 1 102 ? -21.778 -5.092 -7.116 1.00 80.88 102 ASP A N 1
ATOM 840 C CA . ASP A 1 102 ? -20.753 -4.649 -6.187 1.00 80.88 102 ASP A CA 1
ATOM 841 C C . ASP A 1 102 ? -19.739 -5.749 -5.926 1.00 80.88 102 ASP A C 1
ATOM 843 O O . ASP A 1 102 ? -18.542 -5.498 -6.020 1.00 80.88 102 ASP A O 1
ATOM 847 N N . ASN A 1 103 ? -20.175 -6.980 -5.666 1.00 80.31 103 ASN A N 1
ATOM 848 C CA . ASN A 1 103 ? -19.240 -8.046 -5.324 1.00 80.31 103 ASN A CA 1
ATOM 849 C C . ASN A 1 103 ? -18.525 -8.625 -6.551 1.00 80.31 103 ASN A C 1
ATOM 851 O O . ASN A 1 103 ? -17.302 -8.780 -6.526 1.00 80.31 103 ASN A O 1
ATOM 855 N N . GLU A 1 104 ? -19.253 -8.925 -7.629 1.00 83.56 104 GLU A N 1
ATOM 856 C CA . GLU A 1 104 ? -18.704 -9.679 -8.763 1.00 83.56 104 GLU A CA 1
ATOM 857 C C . GLU A 1 104 ? -18.066 -8.789 -9.833 1.00 83.56 104 GLU A C 1
ATOM 859 O O . GLU A 1 104 ? -17.098 -9.202 -10.472 1.00 83.56 104 GLU A O 1
ATOM 864 N N . LEU A 1 105 ? -18.583 -7.575 -10.046 1.00 86.12 105 LEU A N 1
ATOM 865 C CA . LEU A 1 105 ? -18.150 -6.715 -11.156 1.00 86.12 105 LEU A CA 1
ATOM 866 C C . LEU A 1 105 ? -17.274 -5.544 -10.720 1.00 86.12 105 LEU A C 1
ATOM 868 O O . LEU A 1 105 ? -16.589 -4.971 -11.568 1.00 86.12 105 LEU A O 1
ATOM 872 N N . ILE A 1 106 ? -17.290 -5.184 -9.433 1.00 89.25 106 ILE A N 1
ATOM 873 C CA . ILE A 1 106 ? -16.583 -4.003 -8.930 1.00 89.25 106 ILE A CA 1
ATOM 874 C C . ILE A 1 106 ? -15.565 -4.367 -7.845 1.00 89.25 106 ILE A C 1
ATOM 876 O O . ILE A 1 106 ? -14.371 -4.283 -8.110 1.00 89.25 106 ILE A O 1
ATOM 880 N N . ASN A 1 107 ? -15.986 -4.777 -6.647 1.00 89.81 107 ASN A N 1
ATOM 881 C CA . ASN A 1 107 ? -15.109 -4.991 -5.488 1.00 89.81 107 ASN A CA 1
ATOM 882 C C . ASN A 1 107 ? -14.096 -6.115 -5.729 1.00 89.81 107 ASN A C 1
ATOM 884 O O . ASN A 1 107 ? -12.898 -5.913 -5.526 1.00 89.81 107 ASN A O 1
ATOM 888 N N . GLY A 1 108 ? -14.556 -7.275 -6.212 1.00 92.38 108 GLY A N 1
ATOM 889 C CA . GLY A 1 108 ? -13.672 -8.384 -6.570 1.00 92.38 108 GLY A CA 1
ATOM 890 C C . GLY A 1 108 ? -12.631 -7.970 -7.619 1.00 92.38 108 GLY A C 1
ATOM 891 O O . GLY A 1 108 ? -11.432 -8.052 -7.343 1.00 92.38 108 GLY A O 1
ATOM 892 N N . PRO A 1 109 ? -13.050 -7.469 -8.796 1.00 95.31 109 PRO A N 1
ATOM 893 C CA . PRO A 1 109 ? -12.125 -6.989 -9.821 1.00 95.31 109 PRO A CA 1
ATOM 894 C C . PRO A 1 109 ? -11.211 -5.838 -9.374 1.00 95.31 109 PRO A C 1
ATOM 896 O O . PRO A 1 109 ? -10.045 -5.817 -9.761 1.00 95.31 109 PRO A O 1
ATOM 899 N N . ASN A 1 110 ? -11.686 -4.924 -8.522 1.00 96.94 110 ASN A N 1
ATOM 900 C CA . ASN A 1 110 ? -10.873 -3.857 -7.936 1.00 96.94 110 ASN A CA 1
ATOM 901 C C . ASN A 1 110 ? -9.696 -4.422 -7.134 1.00 96.94 110 ASN A C 1
ATOM 903 O O . ASN A 1 110 ? -8.547 -4.061 -7.381 1.00 96.94 110 ASN A O 1
ATOM 907 N N . LEU A 1 111 ? -9.971 -5.366 -6.229 1.00 96.19 111 LEU A N 1
ATOM 908 C CA . LEU A 1 111 ? -8.922 -6.014 -5.448 1.00 96.19 111 LEU A CA 1
ATOM 909 C C . LEU A 1 111 ? -7.926 -6.762 -6.350 1.00 96.19 111 LEU A C 1
ATOM 911 O O . LEU A 1 111 ? -6.732 -6.766 -6.063 1.00 96.19 111 LEU A O 1
ATOM 915 N N . GLN A 1 112 ? -8.385 -7.364 -7.453 1.00 97.06 112 GLN A N 1
ATOM 916 C CA . GLN A 1 112 ? -7.493 -8.015 -8.423 1.00 97.06 112 GLN A CA 1
ATOM 917 C C . GLN A 1 112 ? -6.595 -7.018 -9.162 1.00 97.06 112 GLN A C 1
ATOM 919 O O . GLN A 1 112 ? -5.421 -7.309 -9.363 1.00 97.06 112 GLN A O 1
ATOM 924 N N . ILE A 1 113 ? -7.099 -5.834 -9.524 1.00 98.19 113 ILE A N 1
ATOM 925 C CA . ILE A 1 113 ? -6.275 -4.767 -10.116 1.00 98.19 113 ILE A CA 1
ATOM 926 C C . ILE A 1 113 ? -5.190 -4.321 -9.127 1.00 98.19 113 ILE A C 1
ATOM 928 O O . ILE A 1 113 ? -4.020 -4.241 -9.499 1.00 98.19 113 ILE A O 1
ATOM 932 N N . VAL A 1 114 ? -5.555 -4.103 -7.858 1.00 98.25 114 VAL A N 1
ATOM 933 C CA . VAL A 1 114 ? -4.600 -3.729 -6.801 1.00 98.25 114 VAL A CA 1
ATOM 934 C C . VAL A 1 114 ? -3.532 -4.811 -6.617 1.00 98.25 114 VAL A C 1
ATOM 936 O O . VAL A 1 114 ? -2.341 -4.507 -6.635 1.00 98.25 114 VAL A O 1
ATOM 939 N N . LYS A 1 115 ? -3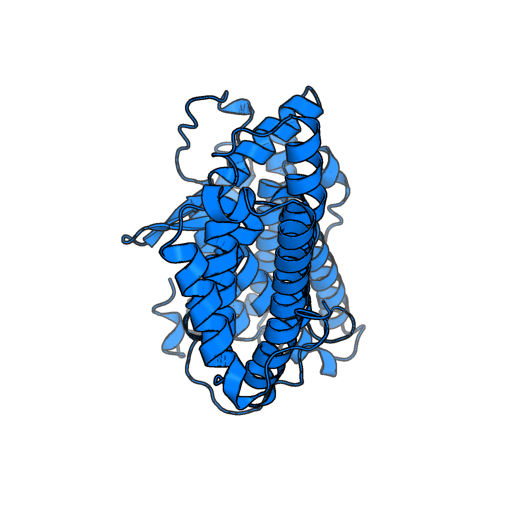.938 -6.082 -6.495 1.00 98.12 115 LYS A N 1
ATOM 940 C CA . LYS A 1 115 ? -3.014 -7.220 -6.365 1.00 98.12 115 LYS A CA 1
ATOM 941 C C . LYS A 1 115 ? -2.091 -7.353 -7.570 1.00 98.12 115 LYS A C 1
ATOM 943 O O . LYS A 1 115 ? -0.893 -7.521 -7.388 1.00 98.12 115 LYS A O 1
ATOM 948 N N . ASN A 1 116 ? -2.624 -7.209 -8.781 1.00 98.12 116 ASN A N 1
ATOM 949 C CA . ASN A 1 116 ? -1.839 -7.268 -10.009 1.00 98.12 116 ASN A CA 1
ATOM 950 C C . ASN A 1 116 ? -0.742 -6.192 -10.029 1.00 98.12 116 ASN A C 1
ATOM 952 O O . ASN A 1 116 ? 0.400 -6.505 -10.354 1.00 98.12 116 ASN A O 1
ATOM 956 N N . PHE A 1 117 ? -1.044 -4.955 -9.617 1.00 98.06 117 PHE A N 1
ATOM 957 C CA . PHE A 1 117 ? -0.017 -3.916 -9.515 1.00 98.06 117 PHE A CA 1
ATOM 958 C C . PHE A 1 117 ? 1.086 -4.305 -8.520 1.00 98.06 117 PHE A C 1
ATOM 960 O O . PHE A 1 117 ? 2.265 -4.213 -8.856 1.00 98.06 117 PHE A O 1
ATOM 967 N N . VAL A 1 118 ? 0.714 -4.796 -7.329 1.00 98.19 118 VAL A N 1
ATOM 968 C CA . VAL A 1 118 ? 1.674 -5.282 -6.320 1.00 98.19 118 VAL A CA 1
ATOM 969 C C . VAL A 1 118 ? 2.544 -6.409 -6.893 1.00 98.19 118 VAL A C 1
ATOM 971 O O . VAL A 1 118 ? 3.765 -6.364 -6.785 1.00 98.19 118 VAL A O 1
ATOM 974 N N . GLU A 1 119 ? 1.951 -7.388 -7.575 1.00 97.75 119 GLU A N 1
ATOM 975 C CA . GLU A 1 119 ? 2.683 -8.473 -8.240 1.00 97.75 119 GLU A CA 1
ATOM 976 C C . GLU A 1 119 ? 3.647 -7.962 -9.323 1.00 97.75 119 GLU A C 1
ATOM 978 O O . GLU A 1 119 ? 4.702 -8.558 -9.537 1.00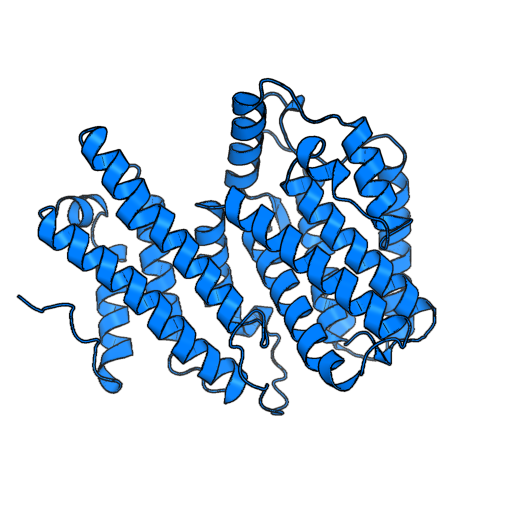 97.75 119 GLU A O 1
ATOM 983 N N . CYS A 1 120 ? 3.323 -6.870 -10.018 1.00 97.00 120 CYS A N 1
ATOM 984 C CA . CYS A 1 120 ? 4.187 -6.297 -11.053 1.00 97.00 120 CYS A CA 1
ATOM 985 C C . CYS A 1 120 ? 5.440 -5.615 -10.492 1.00 97.00 120 CYS A C 1
ATOM 987 O O . CYS A 1 120 ? 6.440 -5.518 -11.203 1.00 97.00 120 CYS A O 1
ATOM 989 N N . VAL A 1 121 ? 5.398 -5.157 -9.239 1.00 95.88 121 VAL A N 1
ATOM 990 C CA . VAL A 1 121 ? 6.512 -4.448 -8.589 1.00 95.88 121 VAL A CA 1
ATOM 991 C C . VAL A 1 121 ? 7.295 -5.313 -7.602 1.00 95.88 121 VAL A C 1
ATOM 993 O O . VAL A 1 121 ? 8.308 -4.864 -7.078 1.00 95.88 121 VAL A O 1
ATOM 996 N N . LEU A 1 122 ? 6.879 -6.558 -7.363 1.00 96.94 122 LEU A N 1
ATOM 997 C CA . LEU A 1 122 ? 7.622 -7.521 -6.548 1.00 96.94 122 LEU A CA 1
ATOM 998 C C . LEU A 1 122 ? 8.426 -8.493 -7.414 1.00 96.94 122 LEU A C 1
ATOM 1000 O O . LEU A 1 122 ? 7.945 -8.994 -8.434 1.00 96.94 122 LEU A O 1
ATOM 1004 N N . ALA A 1 123 ? 9.650 -8.803 -6.991 1.00 94.81 123 ALA A N 1
ATOM 1005 C CA . ALA A 1 123 ? 10.475 -9.818 -7.627 1.00 94.81 123 ALA A CA 1
ATOM 1006 C C . ALA A 1 123 ? 9.882 -11.234 -7.465 1.00 94.81 123 ALA A C 1
ATOM 1008 O O . ALA A 1 123 ? 9.149 -11.517 -6.505 1.00 94.81 123 ALA A O 1
ATOM 1009 N N . PRO A 1 124 ? 10.237 -12.175 -8.361 1.00 92.69 124 PRO A N 1
ATOM 1010 C CA . PRO A 1 124 ? 9.986 -13.592 -8.131 1.00 92.69 124 PRO A CA 1
ATOM 1011 C C . PRO A 1 124 ? 10.570 -14.051 -6.779 1.00 92.69 124 PRO A C 1
ATOM 1013 O O . PRO A 1 124 ? 11.681 -13.644 -6.433 1.00 92.69 124 PRO A O 1
ATOM 1016 N N . PRO A 1 125 ? 9.880 -14.923 -6.018 1.00 91.38 125 PRO A N 1
ATOM 1017 C CA . PRO A 1 125 ? 8.675 -15.668 -6.391 1.00 91.38 125 PRO A CA 1
ATOM 1018 C C . PRO A 1 125 ? 7.344 -14.967 -6.069 1.00 91.38 125 PRO A C 1
ATOM 1020 O O . PRO A 1 125 ? 6.304 -15.490 -6.458 1.00 91.38 125 PRO A O 1
ATOM 1023 N N . LEU A 1 126 ? 7.354 -13.836 -5.351 1.00 92.56 126 LEU A N 1
ATOM 1024 C CA . LEU A 1 126 ? 6.117 -13.167 -4.919 1.00 92.56 126 LEU A CA 1
ATOM 1025 C C . LEU A 1 126 ? 5.437 -12.381 -6.042 1.00 92.56 126 LEU A C 1
ATOM 1027 O O . LEU A 1 126 ? 4.238 -12.131 -5.975 1.00 92.56 126 LEU A O 1
ATOM 1031 N N . GLY A 1 127 ? 6.196 -11.993 -7.062 1.00 95.31 127 GLY A N 1
ATOM 1032 C CA . GLY A 1 127 ? 5.679 -11.261 -8.202 1.00 95.31 127 GLY A CA 1
ATOM 1033 C C . GLY A 1 127 ? 6.400 -11.593 -9.500 1.00 95.31 127 GLY A C 1
ATOM 1034 O O . GLY A 1 127 ? 7.041 -12.636 -9.659 1.00 95.31 127 GLY A O 1
ATOM 1035 N N . CYS A 1 128 ? 6.255 -10.688 -10.456 1.00 95.19 128 CYS A N 1
ATOM 1036 C CA . CYS A 1 128 ? 6.776 -10.809 -11.807 1.00 95.19 128 CYS A CA 1
ATOM 1037 C C . CYS A 1 128 ? 7.578 -9.582 -12.255 1.00 95.19 128 CYS A C 1
ATOM 1039 O O . CYS A 1 128 ? 7.764 -9.408 -13.461 1.00 95.19 128 CYS A O 1
ATOM 1041 N N . ARG A 1 129 ? 8.071 -8.761 -11.311 1.00 94.75 129 ARG A N 1
ATOM 1042 C CA . ARG A 1 129 ? 8.933 -7.617 -11.628 1.00 94.75 129 ARG A CA 1
ATOM 1043 C C . ARG A 1 129 ? 10.137 -8.093 -12.453 1.00 94.75 129 ARG A C 1
ATOM 1045 O O . ARG A 1 129 ? 10.830 -9.025 -12.024 1.00 94.75 129 ARG A O 1
ATOM 1052 N N . PRO A 1 130 ? 10.395 -7.496 -13.628 1.00 90.19 130 PRO A N 1
ATOM 1053 C CA . PRO A 1 130 ? 11.573 -7.827 -14.418 1.00 90.19 130 PRO A CA 1
ATOM 1054 C C . PRO A 1 130 ? 12.857 -7.394 -13.687 1.00 90.19 130 PRO A C 1
ATOM 1056 O O . PRO A 1 130 ? 12.806 -6.561 -12.779 1.00 90.19 130 PRO A O 1
ATOM 1059 N N . PRO A 1 131 ? 14.029 -7.927 -14.070 1.00 84.00 131 PRO A N 1
ATOM 1060 C CA . PRO A 1 131 ? 15.302 -7.358 -13.644 1.00 84.00 131 PRO A CA 1
ATOM 1061 C C . PRO A 1 131 ? 15.359 -5.871 -14.013 1.00 84.00 131 PRO A C 1
ATOM 1063 O O . PRO A 1 131 ? 15.061 -5.517 -15.153 1.00 84.00 131 PRO A O 1
ATOM 1066 N N . VAL A 1 132 ? 15.721 -5.021 -13.052 1.00 75.19 132 VAL A N 1
ATOM 1067 C CA . VAL A 1 132 ? 15.799 -3.565 -13.243 1.00 75.19 132 VAL A CA 1
ATOM 1068 C C . VAL A 1 132 ? 16.872 -3.245 -14.288 1.00 75.19 132 VAL A C 1
ATOM 1070 O O . VAL A 1 132 ? 17.986 -3.774 -14.213 1.00 75.19 132 VAL A O 1
ATOM 1073 N N . CYS A 1 133 ? 16.543 -2.404 -15.273 1.00 67.12 133 CYS A N 1
ATOM 1074 C CA . CYS A 1 133 ? 17.538 -1.898 -16.217 1.00 67.12 133 CYS A CA 1
ATOM 1075 C C . CYS A 1 133 ? 18.478 -0.930 -15.481 1.00 67.12 133 CYS A C 1
ATOM 1077 O O . CYS A 1 133 ? 18.010 -0.000 -14.835 1.00 67.12 133 CYS A O 1
ATOM 1079 N N . ASN A 1 134 ? 19.796 -1.130 -15.577 1.00 56.22 134 ASN A N 1
ATOM 1080 C CA . ASN A 1 134 ? 20.821 -0.301 -14.917 1.00 56.22 134 ASN A CA 1
ATOM 1081 C C . ASN A 1 134 ? 20.983 1.098 -15.554 1.00 56.22 134 ASN A C 1
ATOM 1083 O O . ASN A 1 134 ? 22.100 1.613 -15.623 1.00 56.22 134 ASN A O 1
ATOM 1087 N N . GLU A 1 135 ? 19.920 1.696 -16.084 1.00 52.56 135 GLU A N 1
ATOM 1088 C CA . GLU A 1 135 ? 19.981 3.095 -16.492 1.00 52.56 135 GLU A CA 1
ATOM 1089 C C . GLU A 1 135 ? 19.862 3.960 -15.236 1.00 52.56 135 GLU A C 1
ATOM 1091 O O . GLU A 1 135 ? 18.998 3.722 -14.393 1.00 52.56 135 GLU A O 1
ATOM 1096 N N . ASP A 1 136 ? 20.787 4.913 -15.086 1.00 53.53 136 ASP A N 1
ATOM 1097 C CA . ASP A 1 136 ? 20.809 5.912 -14.017 1.00 53.53 136 ASP A CA 1
ATOM 1098 C C . ASP A 1 136 ? 19.570 6.824 -14.150 1.00 53.53 136 ASP A C 1
ATOM 1100 O O . ASP A 1 136 ? 19.667 7.981 -14.561 1.00 53.53 136 ASP A O 1
ATOM 1104 N N . ASN A 1 137 ? 18.383 6.298 -13.847 1.00 57.69 137 ASN A N 1
ATOM 1105 C CA . ASN A 1 137 ? 17.174 7.091 -13.711 1.00 57.69 137 ASN A CA 1
ATOM 1106 C C . ASN A 1 137 ? 17.346 7.956 -12.461 1.00 57.69 137 ASN A C 1
ATOM 1108 O O . ASN A 1 137 ? 17.255 7.495 -11.327 1.00 57.69 137 ASN A O 1
ATOM 1112 N N . GLU A 1 138 ? 17.666 9.229 -12.687 1.00 61.06 138 GLU A N 1
ATOM 1113 C CA . GLU A 1 138 ? 17.820 10.228 -11.627 1.00 61.06 138 GLU A CA 1
ATOM 1114 C C . GLU A 1 138 ? 16.471 10.623 -10.996 1.00 61.06 138 GLU A C 1
ATOM 1116 O O . GLU A 1 138 ? 16.450 11.300 -9.963 1.00 61.06 138 GLU A O 1
ATOM 1121 N N . GLU A 1 139 ? 15.352 10.233 -11.618 1.00 74.12 139 GLU A N 1
ATOM 1122 C CA . GLU A 1 139 ? 14.004 10.545 -11.157 1.00 74.12 139 GLU A CA 1
ATOM 1123 C C . GLU A 1 139 ? 13.519 9.547 -10.100 1.00 74.12 139 GLU A C 1
ATOM 1125 O O . GLU A 1 139 ? 13.633 8.335 -10.240 1.00 74.12 139 GLU A O 1
ATOM 1130 N N . ASP A 1 140 ? 12.969 10.095 -9.022 1.00 84.00 140 ASP A N 1
ATOM 1131 C CA . ASP A 1 140 ? 12.351 9.365 -7.922 1.00 84.00 140 ASP A CA 1
ATOM 1132 C C . ASP A 1 140 ? 11.125 8.568 -8.398 1.00 84.00 140 ASP A C 1
ATOM 1134 O O . ASP A 1 140 ? 10.178 9.173 -8.905 1.00 84.00 140 ASP A O 1
ATOM 1138 N N . ASP A 1 141 ? 11.086 7.255 -8.140 1.00 89.25 141 ASP A N 1
ATOM 1139 C CA . ASP A 1 141 ? 9.955 6.371 -8.466 1.00 89.25 141 ASP A CA 1
ATOM 1140 C C . ASP A 1 141 ? 8.605 6.895 -7.951 1.00 89.25 141 ASP A C 1
ATOM 1142 O O . ASP A 1 141 ? 7.580 6.780 -8.627 1.00 89.25 141 ASP A O 1
ATOM 1146 N N . ARG A 1 142 ? 8.582 7.561 -6.789 1.00 88.12 142 ARG A N 1
ATOM 1147 C CA . ARG A 1 142 ? 7.378 8.229 -6.270 1.00 88.12 142 ARG A CA 1
ATOM 1148 C C . ARG A 1 142 ? 6.846 9.267 -7.255 1.00 88.12 142 ARG A C 1
ATOM 1150 O O . ARG A 1 142 ? 5.634 9.411 -7.380 1.00 88.12 142 ARG A O 1
ATOM 1157 N N . THR A 1 143 ? 7.737 10.035 -7.877 1.00 88.38 143 THR A N 1
ATOM 1158 C CA . THR A 1 143 ? 7.380 11.102 -8.821 1.00 88.38 143 THR A CA 1
ATOM 1159 C C . THR A 1 143 ? 7.039 10.505 -10.176 1.00 88.38 143 THR A C 1
ATOM 1161 O O . THR A 1 143 ? 5.991 10.834 -10.731 1.00 88.38 143 THR A O 1
ATOM 1164 N N . LEU A 1 144 ? 7.873 9.577 -10.649 1.00 90.12 144 LEU A N 1
ATOM 1165 C CA . LEU A 1 144 ? 7.728 8.925 -11.943 1.00 90.12 144 LEU A CA 1
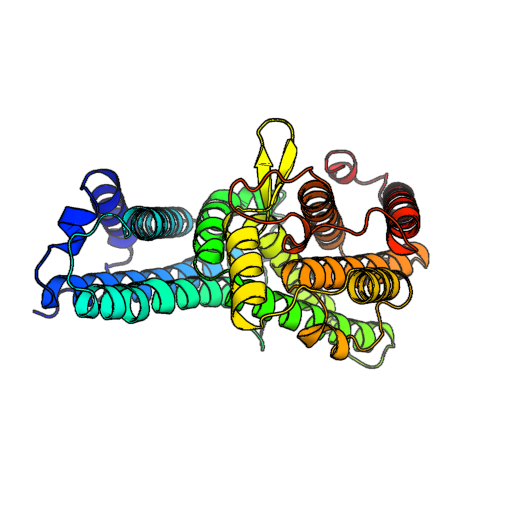ATOM 1166 C C . LEU A 1 144 ? 6.400 8.171 -12.064 1.00 90.12 144 LEU A C 1
ATOM 1168 O O . LEU A 1 144 ? 5.734 8.292 -13.084 1.00 90.12 144 LEU A O 1
ATOM 1172 N N . PHE A 1 145 ? 5.994 7.441 -11.021 1.00 93.06 145 PHE A N 1
ATOM 1173 C CA . PHE A 1 145 ? 4.783 6.610 -11.013 1.00 93.06 145 PHE A CA 1
ATOM 1174 C C . PHE A 1 145 ? 3.610 7.237 -10.246 1.00 93.06 145 PHE A C 1
ATOM 1176 O O . PHE A 1 145 ? 2.656 6.544 -9.882 1.00 93.06 145 PHE A O 1
ATOM 1183 N N . ASN A 1 146 ? 3.657 8.543 -9.963 1.00 92.12 146 ASN A N 1
ATOM 1184 C CA . ASN A 1 146 ? 2.639 9.215 -9.151 1.00 92.12 146 ASN A CA 1
ATOM 1185 C C . ASN A 1 146 ? 1.223 9.120 -9.754 1.00 92.12 146 ASN A C 1
ATOM 1187 O O . ASN A 1 146 ? 0.235 8.979 -9.029 1.00 92.12 146 ASN A O 1
ATOM 1191 N N . ASP A 1 147 ? 1.118 9.179 -11.082 1.00 93.31 147 ASP A N 1
ATOM 1192 C CA . ASP A 1 147 ? -0.141 9.079 -11.828 1.00 93.31 147 ASP A CA 1
ATOM 1193 C C . ASP A 1 147 ? -0.749 7.668 -11.804 1.00 93.31 147 ASP A C 1
ATOM 1195 O O . ASP A 1 147 ? -1.946 7.521 -12.040 1.00 93.31 147 ASP A O 1
ATOM 1199 N N . LEU A 1 148 ? 0.029 6.640 -11.449 1.00 96.06 148 LEU A N 1
ATOM 1200 C CA . LEU A 1 148 ? -0.483 5.306 -11.128 1.00 96.06 148 LEU A CA 1
ATOM 1201 C C . LEU A 1 148 ? -0.736 5.127 -9.633 1.00 96.06 148 LEU A C 1
ATOM 1203 O O . LEU A 1 148 ? -1.778 4.593 -9.252 1.00 96.06 148 LEU A O 1
ATOM 1207 N N . LEU A 1 149 ? 0.189 5.582 -8.784 1.00 95.44 149 LEU A N 1
ATOM 1208 C CA . LEU A 1 149 ? 0.112 5.426 -7.329 1.00 95.44 149 LEU A CA 1
ATOM 1209 C C . LEU A 1 149 ? -1.089 6.165 -6.732 1.00 95.44 149 LEU A C 1
ATOM 1211 O O . LEU A 1 149 ? -1.746 5.631 -5.842 1.00 95.44 149 LEU A O 1
ATOM 1215 N N . THR A 1 150 ? -1.419 7.353 -7.240 1.00 93.94 150 THR A N 1
ATOM 1216 C CA . THR A 1 150 ? -2.558 8.147 -6.756 1.00 93.94 150 THR A CA 1
ATOM 1217 C C . THR A 1 150 ? -3.903 7.430 -6.961 1.00 93.94 150 THR A C 1
ATOM 1219 O O . THR A 1 150 ? -4.615 7.187 -5.979 1.00 93.94 150 THR A O 1
ATOM 1222 N N . PRO A 1 151 ? -4.298 7.041 -8.190 1.00 95.62 151 PRO A N 1
ATOM 1223 C CA . PRO A 1 151 ? -5.541 6.303 -8.374 1.00 95.62 151 PRO A CA 1
ATOM 1224 C C . PRO A 1 151 ? -5.474 4.887 -7.786 1.00 95.62 151 PRO A C 1
ATOM 1226 O O . PRO A 1 151 ? -6.503 4.396 -7.323 1.00 95.62 151 PRO A O 1
ATOM 1229 N N . LEU A 1 152 ? -4.296 4.250 -7.713 1.00 97.06 152 LEU A N 1
ATOM 1230 C CA . LEU A 1 152 ? -4.120 2.999 -6.967 1.00 97.06 152 LEU A CA 1
ATOM 1231 C C . LEU A 1 152 ? -4.486 3.168 -5.491 1.00 97.06 152 LEU A C 1
ATOM 1233 O O . LEU A 1 152 ? -5.227 2.338 -4.974 1.00 97.06 152 LEU A O 1
ATOM 1237 N N . GLY A 1 153 ? -4.051 4.248 -4.839 1.00 95.88 153 GLY A N 1
ATOM 1238 C CA . GLY A 1 153 ? -4.423 4.556 -3.458 1.00 95.88 153 GLY A CA 1
ATOM 1239 C C . GLY A 1 153 ? -5.931 4.743 -3.271 1.00 95.88 153 GLY A C 1
ATOM 1240 O O . GLY A 1 153 ? -6.520 4.221 -2.331 1.00 95.88 153 GLY A O 1
ATOM 1241 N N . THR A 1 154 ? -6.608 5.374 -4.236 1.00 94.88 154 THR A N 1
ATOM 1242 C CA . THR A 1 154 ? -8.081 5.401 -4.227 1.00 94.88 154 THR A CA 1
ATOM 1243 C C . THR A 1 154 ? -8.663 3.988 -4.356 1.00 94.88 154 THR A C 1
ATOM 1245 O O . THR A 1 154 ? -9.573 3.634 -3.615 1.00 94.88 154 THR A O 1
ATOM 1248 N N . MET A 1 155 ? -8.156 3.161 -5.277 1.00 96.81 155 MET A N 1
ATOM 1249 C CA . MET A 1 155 ? -8.625 1.779 -5.453 1.00 96.81 155 MET A CA 1
ATOM 1250 C C . MET A 1 155 ? -8.414 0.931 -4.193 1.00 96.81 155 MET A C 1
ATOM 1252 O O . MET A 1 155 ? -9.285 0.132 -3.848 1.00 96.81 155 MET A O 1
ATOM 1256 N N . THR A 1 156 ? -7.300 1.110 -3.481 1.00 96.88 156 THR A N 1
ATOM 1257 C CA . THR A 1 156 ? -7.014 0.362 -2.252 1.00 96.88 156 THR A CA 1
ATOM 1258 C C . THR A 1 156 ? -7.984 0.721 -1.132 1.00 96.88 156 THR A C 1
ATOM 1260 O O . THR A 1 156 ? -8.420 -0.192 -0.437 1.00 96.88 156 THR A O 1
ATOM 1263 N N . CYS A 1 157 ? -8.419 1.981 -1.017 1.00 94.00 157 CYS A N 1
ATOM 1264 C CA . CYS A 1 157 ? -9.425 2.416 -0.040 1.00 94.00 157 CYS A CA 1
ATOM 1265 C C . CYS A 1 157 ? -10.762 1.658 -0.176 1.00 94.00 157 CYS A C 1
ATOM 1267 O O . CYS A 1 157 ? -11.378 1.287 0.820 1.00 94.00 157 CYS A O 1
ATOM 1269 N N . TYR A 1 158 ? -11.168 1.297 -1.399 1.00 92.69 158 TYR A N 1
ATOM 1270 C CA . TYR A 1 158 ? -12.373 0.484 -1.635 1.00 92.69 158 TYR A CA 1
ATOM 1271 C C . TYR A 1 158 ? -12.235 -0.996 -1.243 1.00 92.69 158 TYR A C 1
ATOM 1273 O O . TYR A 1 158 ? -13.228 -1.721 -1.208 1.00 92.69 158 TYR A O 1
ATOM 1281 N N . SER A 1 159 ? -11.019 -1.455 -0.957 1.00 94.00 159 SER A N 1
ATOM 1282 C CA . SER A 1 159 ? -10.707 -2.804 -0.475 1.00 94.00 159 SER A CA 1
ATOM 1283 C C . SER A 1 159 ? -9.695 -2.743 0.674 1.00 94.00 159 SER A C 1
ATOM 1285 O O . SER A 1 159 ? -8.763 -3.546 0.746 1.00 94.00 159 SER A O 1
ATOM 1287 N N . VAL A 1 160 ? -9.848 -1.744 1.552 1.00 95.62 160 VAL A N 1
ATOM 1288 C CA . VAL A 1 160 ? -8.806 -1.339 2.508 1.00 95.62 160 VAL A CA 1
ATOM 1289 C C . VAL A 1 160 ? -8.474 -2.436 3.515 1.00 95.62 160 VAL A C 1
ATOM 1291 O O . VAL A 1 160 ? -7.314 -2.604 3.876 1.00 95.62 160 VAL A O 1
ATOM 1294 N N . ARG A 1 161 ? -9.469 -3.239 3.918 1.00 94.50 161 ARG A N 1
ATOM 1295 C CA . ARG A 1 161 ? -9.288 -4.381 4.825 1.00 94.50 161 ARG A CA 1
ATOM 1296 C C . ARG A 1 161 ? -8.324 -5.408 4.232 1.00 94.50 161 ARG A C 1
ATOM 1298 O O . ARG A 1 161 ? -7.264 -5.653 4.802 1.00 94.50 161 ARG A O 1
ATOM 1305 N N . ASP A 1 162 ? -8.665 -5.937 3.056 1.00 95.81 162 ASP A N 1
ATOM 1306 C CA . ASP A 1 162 ? -7.851 -6.926 2.343 1.00 95.81 162 ASP A CA 1
ATOM 1307 C C . ASP A 1 162 ? -6.469 -6.371 1.980 1.00 95.81 162 ASP A C 1
ATOM 1309 O O . ASP A 1 162 ? -5.468 -7.085 2.039 1.00 95.81 162 ASP A O 1
ATOM 1313 N N . PHE A 1 163 ? -6.403 -5.088 1.616 1.00 97.44 163 PHE A N 1
ATOM 1314 C CA . PHE A 1 163 ? -5.150 -4.411 1.312 1.00 97.44 163 PHE A CA 1
ATOM 1315 C C . PHE A 1 163 ? -4.226 -4.326 2.534 1.00 97.44 163 PHE A C 1
ATOM 1317 O O . PHE A 1 163 ? -3.057 -4.701 2.434 1.00 97.44 163 PHE A O 1
ATOM 1324 N N . MET A 1 164 ? -4.730 -3.868 3.686 1.00 97.50 164 MET A N 1
ATOM 1325 C CA . MET A 1 164 ? -3.929 -3.756 4.909 1.00 97.50 164 MET A CA 1
ATOM 1326 C C . MET A 1 164 ? -3.425 -5.124 5.370 1.00 97.50 164 MET A C 1
ATOM 1328 O O . MET A 1 164 ? -2.236 -5.259 5.656 1.00 97.50 164 M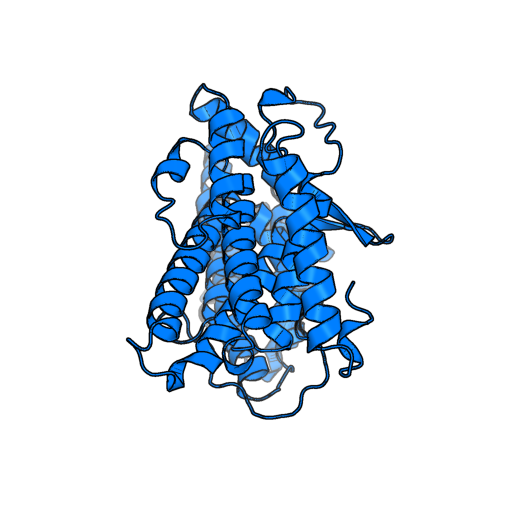ET A O 1
ATOM 1332 N N . ASP A 1 165 ? -4.282 -6.150 5.379 1.00 96.69 165 ASP A N 1
ATOM 1333 C CA . ASP A 1 165 ? -3.878 -7.507 5.763 1.00 96.69 165 ASP A CA 1
ATOM 1334 C C . ASP A 1 165 ? -2.801 -8.071 4.815 1.00 96.69 165 ASP A C 1
ATOM 1336 O O . ASP A 1 165 ? -1.810 -8.653 5.269 1.00 96.69 165 ASP A O 1
ATOM 1340 N N . MET A 1 166 ? -2.932 -7.833 3.504 1.00 97.56 166 MET A N 1
ATOM 1341 C CA . MET A 1 166 ? -1.918 -8.206 2.512 1.00 97.56 166 MET A CA 1
ATOM 1342 C C . MET A 1 166 ? -0.578 -7.494 2.762 1.00 97.56 166 MET A C 1
ATOM 1344 O O . MET A 1 166 ? 0.468 -8.143 2.766 1.00 97.56 166 MET A O 1
ATOM 1348 N N . MET A 1 167 ? -0.588 -6.179 2.995 1.00 98.19 167 MET A N 1
ATOM 1349 C CA . MET A 1 167 ? 0.636 -5.400 3.225 1.00 98.19 167 MET A CA 1
ATOM 1350 C C . MET A 1 167 ? 1.332 -5.763 4.543 1.00 98.19 167 MET A C 1
ATOM 1352 O O . MET A 1 167 ? 2.558 -5.879 4.574 1.00 98.19 167 MET A O 1
ATOM 1356 N N . ILE A 1 168 ? 0.570 -6.013 5.615 1.00 98.06 168 ILE A N 1
ATOM 1357 C CA . ILE A 1 168 ? 1.098 -6.522 6.894 1.00 98.06 168 ILE A CA 1
ATOM 1358 C C . ILE A 1 168 ? 1.833 -7.845 6.668 1.00 98.06 168 ILE A C 1
ATOM 1360 O O . ILE A 1 168 ? 2.952 -8.024 7.153 1.00 98.06 168 ILE A O 1
ATOM 1364 N N . HIS A 1 169 ? 1.221 -8.770 5.922 1.00 96.62 169 HIS A N 1
ATOM 1365 C CA . HIS A 1 169 ? 1.831 -10.063 5.631 1.00 96.62 169 HIS A CA 1
ATOM 1366 C C . HIS A 1 169 ? 3.134 -9.916 4.836 1.00 96.62 169 HIS A C 1
ATOM 1368 O O . HIS A 1 169 ? 4.154 -10.479 5.236 1.00 96.62 169 HIS A O 1
ATOM 1374 N N . LEU A 1 170 ? 3.122 -9.105 3.772 1.00 97.56 170 LEU A N 1
ATOM 1375 C CA . LEU A 1 170 ? 4.300 -8.857 2.940 1.00 97.56 170 LEU A CA 1
ATOM 1376 C C . LEU A 1 170 ? 5.456 -8.251 3.742 1.00 97.56 170 LEU A C 1
ATOM 1378 O O . LEU A 1 170 ? 6.577 -8.748 3.652 1.00 97.56 170 LEU A O 1
ATOM 1382 N N . ILE A 1 171 ? 5.209 -7.230 4.574 1.00 97.12 171 ILE A N 1
ATOM 1383 C CA . ILE A 1 171 ? 6.275 -6.649 5.407 1.00 97.12 171 ILE A CA 1
ATOM 1384 C C . ILE A 1 171 ? 6.833 -7.695 6.374 1.00 97.12 171 ILE A C 1
ATOM 1386 O O . ILE A 1 171 ? 8.051 -7.828 6.490 1.00 97.12 171 ILE A O 1
ATOM 1390 N N . ARG A 1 172 ? 5.974 -8.464 7.057 1.00 95.38 172 ARG A N 1
ATOM 1391 C CA . ARG A 1 172 ? 6.420 -9.501 8.002 1.00 95.38 172 ARG A CA 1
ATOM 1392 C C . ARG A 1 172 ? 7.298 -10.548 7.324 1.00 95.38 172 ARG A C 1
ATOM 1394 O O . ARG A 1 172 ? 8.353 -10.892 7.862 1.00 95.38 172 ARG A O 1
ATOM 1401 N N . GLU A 1 173 ? 6.891 -11.030 6.152 1.00 94.25 173 GLU A N 1
ATOM 1402 C CA . GLU A 1 173 ? 7.664 -11.993 5.366 1.00 94.25 173 GLU A CA 1
ATOM 1403 C C . GLU A 1 173 ? 9.029 -11.412 4.975 1.00 94.25 173 GLU A C 1
ATOM 1405 O O . GLU A 1 173 ? 10.064 -12.041 5.214 1.00 94.25 173 GLU A O 1
ATOM 1410 N N . ARG A 1 174 ? 9.054 -10.171 4.477 1.00 93.62 174 ARG A N 1
ATOM 1411 C CA . ARG A 1 174 ? 10.289 -9.513 4.037 1.00 93.62 174 ARG A CA 1
ATOM 1412 C C . ARG A 1 174 ? 11.230 -9.175 5.180 1.00 93.62 174 ARG A C 1
ATOM 1414 O O . ARG A 1 174 ? 12.434 -9.387 5.045 1.00 93.62 174 ARG A O 1
ATOM 1421 N N . VAL A 1 175 ? 10.715 -8.739 6.325 1.00 93.44 175 VAL A N 1
ATOM 1422 C CA . VAL A 1 175 ? 11.512 -8.541 7.544 1.00 93.44 175 VAL A CA 1
ATOM 1423 C C . VAL A 1 175 ? 12.097 -9.872 8.028 1.00 93.44 175 VAL A C 1
ATOM 1425 O O . VAL A 1 175 ? 13.267 -9.930 8.411 1.00 93.44 175 VAL A O 1
ATOM 1428 N N . ALA A 1 176 ? 11.328 -10.964 7.992 1.00 91.25 176 ALA A N 1
ATOM 1429 C CA . ALA A 1 176 ? 11.819 -12.284 8.384 1.00 91.25 176 ALA A CA 1
ATOM 1430 C C . ALA A 1 176 ? 12.920 -12.803 7.441 1.00 91.25 176 ALA A C 1
ATOM 1432 O O . ALA A 1 176 ? 13.931 -13.332 7.912 1.00 91.25 176 ALA A O 1
ATOM 1433 N N . GLU A 1 177 ? 12.753 -12.631 6.129 1.00 90.75 177 GLU A N 1
ATOM 1434 C CA . GLU A 1 177 ? 13.760 -12.960 5.116 1.00 90.75 177 GLU A CA 1
ATOM 1435 C C . GLU A 1 177 ? 15.044 -12.149 5.318 1.00 90.75 177 GLU A C 1
ATOM 1437 O O . GLU A 1 177 ? 16.143 -12.703 5.389 1.00 90.75 177 GLU A O 1
ATOM 1442 N N . PHE A 1 178 ? 14.908 -10.842 5.524 1.00 89.81 178 PHE A N 1
ATOM 1443 C CA . PHE A 1 178 ? 16.041 -9.957 5.744 1.00 89.81 178 PHE A CA 1
ATOM 1444 C C . PHE A 1 178 ? 16.855 -10.315 6.979 1.00 89.81 178 PHE A C 1
ATOM 1446 O O . PHE A 1 178 ? 18.081 -10.300 6.942 1.00 89.81 178 PHE A O 1
ATOM 1453 N N . ARG A 1 179 ? 16.204 -10.725 8.069 1.00 87.12 179 ARG A N 1
ATOM 1454 C CA . ARG A 1 179 ? 16.916 -11.191 9.268 1.00 87.12 179 ARG A CA 1
ATOM 1455 C C . ARG A 1 179 ? 17.738 -12.455 9.012 1.00 87.12 179 ARG A C 1
ATOM 1457 O O . ARG A 1 179 ? 18.818 -12.608 9.588 1.00 87.12 179 ARG A O 1
ATOM 1464 N N . LYS A 1 180 ? 17.275 -13.352 8.136 1.00 86.50 180 LYS A N 1
ATOM 1465 C CA . LYS A 1 180 ? 18.063 -14.520 7.704 1.00 86.50 180 LYS A CA 1
ATOM 1466 C C . LYS A 1 180 ? 19.286 -14.089 6.887 1.00 86.50 180 LYS A C 1
ATOM 1468 O O . LYS A 1 180 ? 20.382 -14.593 7.135 1.00 86.50 180 LYS A O 1
ATOM 1473 N N . MET A 1 181 ? 19.132 -13.102 6.001 1.00 86.25 181 MET A N 1
ATOM 1474 C CA . MET A 1 181 ? 20.254 -12.515 5.254 1.00 86.25 181 MET A CA 1
ATOM 1475 C C . MET A 1 181 ? 21.264 -11.817 6.179 1.00 86.25 181 MET A C 1
ATOM 1477 O O . MET A 1 181 ? 22.456 -12.107 6.117 1.00 86.25 181 MET A O 1
ATOM 1481 N N . ALA A 1 182 ? 20.799 -10.961 7.092 1.00 81.56 182 ALA A N 1
ATOM 1482 C CA . ALA A 1 182 ? 21.648 -10.202 8.013 1.00 81.56 182 ALA A CA 1
ATOM 1483 C C . ALA A 1 182 ? 22.417 -11.095 9.005 1.00 81.56 182 ALA A C 1
ATOM 1485 O O . ALA A 1 182 ? 23.539 -10.775 9.388 1.00 81.56 182 ALA A O 1
ATOM 1486 N N . SER A 1 183 ? 21.854 -12.245 9.390 1.00 81.75 183 SER A N 1
ATOM 1487 C CA . SER A 1 183 ? 22.543 -13.246 10.221 1.00 81.75 183 SER A CA 1
ATOM 1488 C C . SER A 1 183 ? 23.562 -14.102 9.452 1.00 81.75 183 SER A C 1
ATOM 1490 O O . SER A 1 183 ? 24.199 -14.970 10.046 1.00 81.75 183 SER A O 1
ATOM 1492 N N . GLY A 1 184 ? 23.735 -13.875 8.143 1.00 76.56 184 GLY A N 1
ATOM 1493 C CA . GLY A 1 184 ? 24.670 -14.618 7.293 1.00 76.56 184 GLY A CA 1
ATOM 1494 C C . GLY A 1 184 ? 24.199 -16.029 6.935 1.00 76.56 184 GLY A C 1
ATOM 1495 O O . GLY A 1 184 ? 24.992 -16.845 6.473 1.00 76.56 184 GLY A O 1
ATOM 1496 N N . THR A 1 185 ? 22.917 -16.337 7.154 1.00 67.06 185 THR A N 1
ATOM 1497 C CA . THR A 1 185 ? 22.343 -17.669 6.892 1.00 67.06 185 THR A CA 1
ATOM 1498 C C . THR A 1 185 ? 21.833 -17.840 5.457 1.00 67.06 185 THR A C 1
ATOM 1500 O O . THR A 1 185 ? 21.318 -18.899 5.106 1.00 67.06 185 THR A O 1
ATOM 1503 N N . THR A 1 186 ? 21.936 -16.807 4.616 1.00 74.81 186 THR A N 1
ATOM 1504 C CA . THR A 1 186 ? 21.412 -16.780 3.240 1.00 74.81 186 THR A CA 1
ATOM 1505 C C . THR A 1 186 ? 22.348 -15.986 2.323 1.00 74.81 186 THR A C 1
ATOM 1507 O O . THR A 1 186 ? 23.069 -15.106 2.792 1.00 74.81 186 THR A O 1
ATOM 1510 N N . ASP A 1 187 ? 22.351 -16.318 1.029 1.00 75.00 187 ASP A N 1
ATOM 1511 C CA . ASP A 1 187 ? 23.131 -15.626 -0.002 1.00 75.00 187 ASP A CA 1
ATOM 1512 C C . ASP A 1 187 ? 22.647 -14.176 -0.207 1.00 75.00 187 ASP A C 1
ATOM 1514 O O . ASP A 1 187 ? 21.448 -13.913 -0.287 1.00 75.00 187 ASP A O 1
ATOM 1518 N N . LEU A 1 188 ? 23.590 -13.235 -0.305 1.00 82.62 188 LEU A N 1
ATOM 1519 C CA . LEU A 1 188 ? 23.327 -11.800 -0.465 1.00 82.62 188 LEU A CA 1
ATOM 1520 C C . LEU A 1 188 ? 23.066 -11.395 -1.920 1.00 82.62 188 LEU A C 1
ATOM 1522 O O . LEU A 1 188 ? 22.734 -10.240 -2.175 1.00 82.62 188 LEU A O 1
ATOM 1526 N N . THR A 1 189 ? 23.184 -12.316 -2.878 1.00 84.31 189 THR A N 1
ATOM 1527 C CA . THR A 1 189 ? 22.851 -12.060 -4.292 1.00 84.31 189 THR A CA 1
ATOM 1528 C C . THR A 1 189 ? 21.409 -11.582 -4.490 1.00 84.31 189 THR A C 1
ATOM 1530 O O . THR A 1 189 ? 21.145 -10.806 -5.405 1.00 84.31 189 THR A O 1
ATOM 1533 N N . HIS A 1 190 ? 20.491 -11.976 -3.604 1.00 85.56 190 HIS A N 1
ATOM 1534 C CA . HIS A 1 190 ? 19.084 -11.568 -3.629 1.00 85.56 190 HIS A CA 1
ATOM 1535 C C . HIS A 1 190 ? 18.811 -10.202 -2.979 1.00 85.56 190 HIS A C 1
ATOM 1537 O O . HIS A 1 190 ? 17.727 -9.645 -3.163 1.00 85.56 190 HIS A O 1
ATOM 1543 N N . LEU A 1 191 ? 19.780 -9.633 -2.254 1.00 89.38 191 LEU A N 1
ATOM 1544 C CA . LEU A 1 191 ? 19.601 -8.401 -1.487 1.00 89.38 191 LEU A CA 1
ATOM 1545 C C . LEU A 1 191 ? 19.114 -7.209 -2.335 1.00 89.38 191 LEU A C 1
ATOM 1547 O O . LEU A 1 191 ? 18.195 -6.537 -1.875 1.00 89.38 191 LEU A O 1
ATOM 1551 N N . PRO A 1 192 ? 19.632 -6.937 -3.552 1.00 89.81 192 PRO A N 1
ATOM 1552 C CA . PRO A 1 192 ? 19.136 -5.817 -4.356 1.00 89.81 192 PRO A CA 1
ATOM 1553 C C . PRO A 1 192 ? 17.661 -5.973 -4.738 1.00 89.81 192 PRO A C 1
ATOM 1555 O O . PRO A 1 192 ? 16.889 -5.028 -4.637 1.00 89.81 192 PRO A O 1
ATOM 1558 N N . SER A 1 193 ? 17.241 -7.188 -5.114 1.00 91.62 193 SER A N 1
ATOM 1559 C CA . SER A 1 193 ? 15.834 -7.462 -5.437 1.00 91.62 193 SER A CA 1
ATOM 1560 C C . SER A 1 193 ? 14.933 -7.310 -4.216 1.00 91.62 193 SER A C 1
ATOM 1562 O O . SER A 1 193 ? 13.838 -6.768 -4.330 1.00 91.62 193 SER A O 1
ATOM 1564 N N . TRP A 1 194 ? 15.412 -7.740 -3.050 1.00 93.56 194 TRP A N 1
ATOM 1565 C CA . TRP A 1 194 ? 14.706 -7.570 -1.787 1.00 93.56 194 TRP A CA 1
ATOM 1566 C C . TRP A 1 194 ? 14.588 -6.094 -1.371 1.00 93.56 194 TRP A C 1
ATOM 1568 O O . TRP A 1 194 ? 13.532 -5.668 -0.908 1.00 93.56 194 TRP A O 1
ATOM 1578 N N . GLN A 1 195 ? 15.652 -5.302 -1.548 1.00 93.31 195 GLN A N 1
ATOM 1579 C CA . GLN A 1 195 ? 15.642 -3.868 -1.238 1.00 93.31 195 GLN A CA 1
ATOM 1580 C C . GLN A 1 195 ? 14.603 -3.137 -2.083 1.00 93.31 195 GLN A C 1
ATOM 1582 O O . GLN A 1 195 ? 13.851 -2.318 -1.561 1.00 93.31 195 GLN A O 1
ATOM 1587 N N . GLU A 1 196 ? 14.544 -3.485 -3.364 1.00 93.69 196 GLU A N 1
ATOM 1588 C CA . GLU A 1 196 ? 13.580 -2.946 -4.312 1.00 93.69 196 GLU A CA 1
ATOM 1589 C C . GLU A 1 196 ? 12.143 -3.390 -3.969 1.00 93.69 196 GLU A C 1
ATOM 1591 O O . GLU A 1 196 ? 11.227 -2.574 -3.961 1.00 93.69 196 GLU A O 1
ATOM 1596 N N . ASP A 1 197 ? 11.933 -4.653 -3.570 1.00 96.25 197 ASP A N 1
ATOM 1597 C CA . ASP A 1 197 ? 10.626 -5.129 -3.081 1.00 96.25 197 ASP A CA 1
ATOM 1598 C C . ASP A 1 197 ? 10.140 -4.299 -1.886 1.00 96.25 197 ASP A C 1
ATOM 1600 O O . ASP A 1 197 ? 9.003 -3.827 -1.870 1.00 96.25 197 ASP A O 1
ATOM 1604 N N . MET A 1 198 ? 11.004 -4.087 -0.889 1.00 97.00 198 MET A N 1
ATOM 1605 C CA . MET A 1 198 ? 10.656 -3.273 0.277 1.00 97.00 198 MET A CA 1
ATOM 1606 C C . MET A 1 198 ? 10.433 -1.804 -0.073 1.00 97.00 198 MET A C 1
ATOM 1608 O O . MET A 1 198 ? 9.536 -1.186 0.498 1.00 97.00 198 MET A O 1
ATOM 1612 N N . HIS A 1 199 ? 11.205 -1.249 -1.009 1.00 95.94 199 HIS A N 1
ATOM 1613 C CA . HIS A 1 199 ? 11.010 0.111 -1.502 1.00 95.94 199 HIS A CA 1
ATOM 1614 C C . HIS A 1 199 ? 9.585 0.278 -2.059 1.00 95.94 199 HIS A C 1
ATOM 1616 O O . HIS A 1 199 ? 8.845 1.148 -1.589 1.00 95.94 199 HIS A O 1
ATOM 1622 N N . TRP A 1 200 ? 9.161 -0.615 -2.958 1.00 97.56 200 TRP A N 1
ATOM 1623 C CA . TRP A 1 200 ? 7.824 -0.588 -3.555 1.00 97.56 200 TRP A CA 1
ATOM 1624 C C . TRP A 1 200 ? 6.702 -0.815 -2.544 1.00 97.56 200 TRP A C 1
ATOM 1626 O O . TRP A 1 200 ? 5.703 -0.095 -2.571 1.00 97.56 200 TRP A O 1
ATOM 1636 N N . ILE A 1 201 ? 6.866 -1.764 -1.617 1.00 98.38 201 ILE A N 1
ATOM 1637 C CA . ILE A 1 201 ? 5.886 -2.017 -0.548 1.00 98.38 201 ILE A CA 1
ATOM 1638 C C . ILE A 1 201 ? 5.648 -0.741 0.273 1.00 98.38 201 ILE A C 1
ATOM 1640 O O . ILE A 1 201 ? 4.501 -0.349 0.494 1.00 98.38 201 ILE A O 1
ATOM 1644 N N . LEU A 1 202 ? 6.718 -0.059 0.691 1.00 98.12 202 LEU A N 1
ATOM 1645 C CA . LEU A 1 202 ? 6.624 1.167 1.486 1.00 98.12 202 LEU A CA 1
ATOM 1646 C C . LEU A 1 202 ? 6.010 2.324 0.689 1.00 98.12 202 LEU A C 1
ATOM 1648 O O . LEU A 1 202 ? 5.178 3.058 1.228 1.00 98.12 202 LEU A O 1
ATOM 1652 N N . LEU A 1 203 ? 6.361 2.470 -0.595 1.00 96.50 203 LEU A N 1
ATOM 1653 C CA . LEU A 1 203 ? 5.737 3.465 -1.468 1.00 96.50 203 LEU A CA 1
ATOM 1654 C C . LEU A 1 203 ? 4.231 3.228 -1.609 1.00 96.50 203 LEU A C 1
ATOM 1656 O O . LEU A 1 203 ? 3.456 4.171 -1.427 1.00 96.50 203 LEU A O 1
ATOM 1660 N N . ILE A 1 204 ? 3.812 1.989 -1.874 1.00 97.88 204 ILE A N 1
ATOM 1661 C CA . ILE A 1 204 ? 2.398 1.626 -2.025 1.00 97.88 204 ILE A CA 1
ATOM 1662 C C . ILE A 1 204 ? 1.627 1.915 -0.736 1.00 97.88 204 ILE A C 1
ATOM 1664 O O . ILE A 1 204 ? 0.589 2.572 -0.792 1.00 97.88 204 ILE A O 1
ATOM 1668 N N . ILE A 1 205 ? 2.140 1.497 0.427 1.00 97.81 205 ILE A N 1
ATOM 1669 C CA . ILE A 1 205 ? 1.508 1.772 1.727 1.00 97.81 205 ILE A CA 1
ATOM 1670 C C . ILE A 1 205 ? 1.354 3.279 1.940 1.00 97.81 205 ILE A C 1
ATOM 1672 O O . ILE A 1 205 ? 0.255 3.754 2.231 1.00 97.81 205 ILE A O 1
ATOM 1676 N N . SER A 1 206 ? 2.437 4.035 1.743 1.00 93.62 206 SER A N 1
ATOM 1677 C CA . SER A 1 206 ? 2.463 5.474 2.019 1.00 93.62 206 SER A CA 1
ATOM 1678 C C . SER A 1 206 ? 1.510 6.294 1.144 1.00 93.62 206 SER A C 1
ATOM 1680 O O . SER A 1 206 ? 1.085 7.364 1.571 1.00 93.62 206 SER A O 1
ATOM 1682 N N . ASN A 1 207 ? 1.162 5.798 -0.049 1.00 93.69 207 ASN A N 1
ATOM 1683 C CA . ASN A 1 207 ? 0.225 6.444 -0.973 1.00 93.69 207 ASN A CA 1
ATOM 1684 C C . ASN A 1 207 ? -1.199 5.866 -0.916 1.00 93.69 207 ASN A C 1
ATOM 1686 O O . ASN A 1 207 ? -2.070 6.367 -1.616 1.00 93.69 207 ASN A O 1
ATOM 1690 N N . SER A 1 208 ? -1.439 4.819 -0.118 1.00 95.31 208 SER A N 1
ATOM 1691 C CA . SER A 1 208 ? -2.725 4.106 -0.100 1.00 95.31 208 SER A CA 1
ATOM 1692 C C . SER A 1 208 ? -3.606 4.433 1.093 1.00 95.31 208 SER A C 1
ATOM 1694 O O . SER A 1 208 ? -4.805 4.587 0.935 1.00 95.31 208 SER A O 1
ATOM 1696 N N . VAL A 1 209 ? -3.030 4.500 2.295 1.00 94.38 209 VAL A N 1
ATOM 1697 C CA . VAL A 1 209 ? -3.805 4.689 3.540 1.00 94.38 209 VAL A CA 1
ATOM 1698 C C . VAL A 1 209 ? -3.717 6.115 4.087 1.00 94.38 209 VAL A C 1
ATOM 1700 O O . VAL A 1 209 ? -4.308 6.424 5.122 1.00 94.38 209 VAL A O 1
ATOM 1703 N N . VAL A 1 210 ? -2.953 6.978 3.410 1.00 92.56 210 VAL A N 1
ATOM 1704 C CA . VAL A 1 210 ? -2.655 8.346 3.836 1.00 92.56 210 VAL A CA 1
ATOM 1705 C C . VAL A 1 210 ? -2.662 9.301 2.643 1.00 92.56 210 VAL A C 1
ATOM 1707 O O . VAL A 1 210 ? -1.900 9.112 1.690 1.00 92.56 210 VAL A O 1
ATOM 1710 N N . SER A 1 211 ? -3.409 10.395 2.758 1.00 89.25 211 SER A N 1
ATOM 1711 C CA . SER A 1 211 ? -3.356 11.544 1.853 1.00 89.25 211 SER A CA 1
ATOM 1712 C C . SER A 1 211 ? -2.386 12.615 2.364 1.00 89.25 211 SER A C 1
ATOM 1714 O O . SER A 1 211 ? -2.067 12.668 3.553 1.00 89.25 211 SER A O 1
ATOM 1716 N N . GLU A 1 212 ? -1.879 13.457 1.464 1.00 87.75 212 GLU A N 1
ATOM 1717 C CA . GLU A 1 212 ? -1.019 14.604 1.785 1.00 87.75 212 GLU A CA 1
ATOM 1718 C C . GLU A 1 212 ? -1.688 15.879 1.248 1.00 87.75 212 GLU A C 1
ATOM 1720 O O . GLU A 1 212 ? -1.971 15.984 0.053 1.00 87.75 212 GLU A O 1
ATOM 1725 N N . ASP A 1 213 ? -1.978 16.825 2.143 1.00 85.00 213 ASP A N 1
ATOM 1726 C CA . ASP A 1 213 ? -2.507 18.145 1.808 1.00 85.00 213 ASP A CA 1
ATOM 1727 C C . ASP A 1 213 ? -1.419 19.011 1.139 1.00 85.00 213 ASP A C 1
ATOM 1729 O O . ASP A 1 213 ? -0.221 18.741 1.219 1.00 85.00 213 ASP A O 1
ATOM 1733 N N . ILE A 1 214 ? -1.828 20.114 0.502 1.00 83.44 214 ILE A N 1
ATOM 1734 C CA . ILE A 1 214 ? -0.921 21.047 -0.204 1.00 83.44 214 ILE A CA 1
ATOM 1735 C C . ILE A 1 214 ? 0.175 21.612 0.721 1.00 83.44 214 ILE A C 1
ATOM 1737 O O . ILE A 1 214 ? 1.255 21.973 0.255 1.00 83.44 214 ILE A O 1
ATOM 1741 N N . ASP A 1 215 ? -0.098 21.712 2.022 1.00 83.81 215 ASP A N 1
ATOM 1742 C CA . ASP A 1 215 ? 0.845 22.205 3.029 1.00 83.81 215 ASP A CA 1
ATOM 1743 C C . ASP A 1 215 ? 1.793 21.119 3.579 1.00 83.81 215 ASP A C 1
ATOM 1745 O O . ASP A 1 215 ? 2.620 21.411 4.445 1.00 83.81 215 ASP A O 1
ATOM 1749 N N . GLY A 1 216 ? 1.701 19.886 3.069 1.00 82.06 216 GLY A N 1
ATOM 1750 C CA . GLY A 1 216 ? 2.489 18.733 3.508 1.00 82.06 216 GLY A CA 1
ATOM 1751 C C . GLY A 1 216 ? 1.921 18.018 4.737 1.00 82.06 216 GLY A C 1
ATOM 1752 O O . GLY A 1 216 ? 2.527 17.060 5.227 1.00 82.06 216 GLY A O 1
ATOM 1753 N N . THR A 1 217 ? 0.770 18.454 5.260 1.00 86.94 217 THR A N 1
ATOM 1754 C CA . THR A 1 217 ? 0.081 17.746 6.343 1.00 86.94 217 THR A CA 1
ATOM 1755 C C . THR A 1 217 ? -0.485 16.438 5.813 1.00 86.94 217 THR A C 1
ATOM 1757 O O . THR A 1 217 ? -1.206 16.415 4.821 1.00 86.94 217 THR A O 1
ATOM 1760 N N . CYS A 1 218 ? -0.184 15.333 6.487 1.00 91.75 218 CYS A N 1
ATOM 1761 C CA . CYS A 1 218 ? -0.728 14.033 6.112 1.00 91.75 218 CYS A CA 1
ATOM 1762 C C . CYS A 1 218 ? -1.994 13.711 6.907 1.00 91.75 218 CYS A C 1
ATOM 1764 O O . CYS A 1 218 ? -2.043 13.987 8.107 1.00 91.75 218 CYS A O 1
ATOM 1766 N N . ARG A 1 219 ? -2.983 13.079 6.270 1.00 91.69 219 ARG A N 1
ATOM 1767 C CA . ARG A 1 219 ? -4.223 12.613 6.908 1.00 91.69 219 ARG A CA 1
ATOM 1768 C C . ARG A 1 219 ? -4.490 11.157 6.570 1.00 91.69 219 ARG A C 1
ATOM 1770 O O . ARG A 1 219 ? -4.193 10.710 5.470 1.00 91.69 219 ARG A O 1
ATOM 1777 N N . THR A 1 220 ? -5.064 10.422 7.512 1.00 92.56 220 THR A N 1
ATOM 1778 C CA . THR A 1 220 ? -5.533 9.056 7.257 1.00 92.56 220 THR A CA 1
ATOM 1779 C C . THR A 1 220 ? -6.756 9.114 6.342 1.00 92.56 220 THR A C 1
ATOM 1781 O O . THR A 1 220 ? -7.626 9.963 6.549 1.00 92.56 220 THR A O 1
ATOM 1784 N N . GLU A 1 221 ? -6.827 8.223 5.353 1.00 92.38 221 GLU A N 1
ATOM 1785 C CA . GLU A 1 221 ? -7.978 8.156 4.446 1.00 92.38 221 GLU A CA 1
ATOM 1786 C C . GLU A 1 221 ? -9.272 7.778 5.201 1.00 92.38 221 GLU A C 1
ATOM 1788 O O . GLU A 1 221 ? -9.227 6.916 6.089 1.00 92.38 221 GLU A O 1
ATOM 1793 N N . PRO A 1 222 ? -10.431 8.393 4.888 1.00 91.00 222 PRO A N 1
ATOM 1794 C CA . PRO A 1 222 ? -11.696 8.138 5.584 1.00 91.00 222 PRO A CA 1
ATOM 1795 C C . PRO A 1 222 ? -12.098 6.660 5.634 1.00 91.00 222 PRO A C 1
ATOM 1797 O O . PRO A 1 222 ? -12.570 6.181 6.665 1.00 91.00 222 PRO A O 1
ATOM 1800 N N . GLU A 1 223 ? -11.851 5.921 4.555 1.00 92.50 223 GLU A N 1
ATOM 1801 C CA . GLU A 1 223 ? -12.185 4.504 4.417 1.00 92.50 223 GLU A CA 1
ATOM 1802 C C . GLU A 1 223 ? -11.441 3.627 5.439 1.00 92.50 223 GLU A C 1
ATOM 1804 O O . GLU A 1 223 ? -11.944 2.577 5.848 1.00 92.50 223 GLU A O 1
ATOM 1809 N N . VAL A 1 224 ? -10.265 4.059 5.911 1.00 93.62 224 VAL A N 1
ATOM 1810 C CA . VAL A 1 224 ? -9.543 3.380 6.999 1.00 93.62 224 VAL A CA 1
ATOM 1811 C C . VAL A 1 224 ? -10.346 3.477 8.297 1.00 93.62 224 VAL A C 1
ATOM 1813 O O . VAL A 1 224 ? -10.532 2.466 8.976 1.00 93.62 224 VAL A O 1
ATOM 1816 N N . PHE A 1 225 ? -10.867 4.667 8.621 1.00 92.50 225 PHE A N 1
ATOM 1817 C CA . PHE A 1 225 ? -11.715 4.871 9.797 1.00 92.50 225 PHE A CA 1
ATOM 1818 C C . PHE A 1 225 ? -13.019 4.084 9.685 1.00 92.50 225 PHE A C 1
ATOM 1820 O O . PHE A 1 225 ? -13.386 3.383 10.627 1.00 92.50 225 PHE A O 1
ATOM 1827 N N . GLU A 1 226 ? -13.677 4.132 8.526 1.00 92.44 226 GLU A N 1
ATOM 1828 C CA . GLU A 1 226 ? -14.895 3.360 8.252 1.00 92.44 226 GLU A CA 1
ATOM 1829 C C . G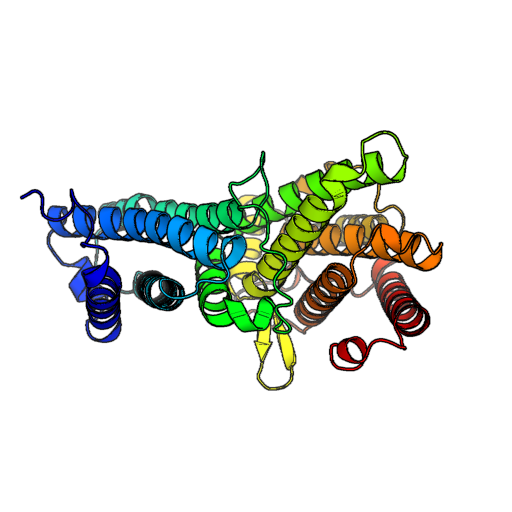LU A 1 226 ? -14.677 1.863 8.463 1.00 92.44 226 GLU A C 1
ATOM 1831 O O . GLU A 1 226 ? -15.479 1.197 9.123 1.00 92.44 226 GLU A O 1
ATOM 1836 N N . ASN A 1 227 ? -13.559 1.329 7.966 1.00 93.88 227 ASN A N 1
ATOM 1837 C CA . ASN A 1 227 ? -13.221 -0.070 8.165 1.00 93.88 227 ASN A CA 1
ATOM 1838 C C . ASN A 1 227 ? -12.989 -0.413 9.644 1.00 93.88 227 ASN A C 1
ATOM 1840 O O . ASN A 1 227 ? -13.464 -1.457 10.093 1.00 93.88 227 ASN A O 1
ATOM 1844 N N . SER A 1 228 ? -12.295 0.433 10.410 1.00 93.38 228 SER A N 1
ATOM 1845 C CA . SER A 1 228 ? -12.093 0.212 11.849 1.00 93.38 228 SER A CA 1
ATOM 1846 C C . SER A 1 228 ? -13.409 0.239 12.630 1.00 93.38 228 SER A C 1
ATOM 1848 O O . SER A 1 228 ? -13.658 -0.652 13.445 1.00 93.38 228 SER A O 1
ATOM 1850 N N . VAL A 1 229 ? -14.300 1.189 12.327 1.00 93.75 229 VAL A N 1
ATOM 1851 C CA . VAL A 1 229 ? -15.648 1.267 12.919 1.00 93.75 229 VAL A CA 1
ATOM 1852 C C . VAL A 1 229 ? -16.454 0.004 12.594 1.00 93.75 229 VAL A C 1
ATOM 1854 O O . VAL A 1 229 ? -17.059 -0.599 13.488 1.00 93.75 229 VAL A O 1
ATOM 1857 N N . ALA A 1 230 ? -16.431 -0.440 11.333 1.00 93.50 230 ALA A N 1
ATOM 1858 C CA . ALA A 1 230 ? -17.086 -1.672 10.907 1.00 93.50 230 ALA A CA 1
ATOM 1859 C C . ALA A 1 230 ? -16.519 -2.900 11.637 1.00 93.50 230 ALA A C 1
ATOM 1861 O O . ALA A 1 230 ? -17.281 -3.718 12.141 1.00 93.50 230 ALA A O 1
ATOM 1862 N N . LEU A 1 231 ? -15.193 -3.003 11.783 1.00 93.50 231 LEU A N 1
ATOM 1863 C CA . LEU A 1 231 ? -14.545 -4.107 12.499 1.00 93.50 231 LEU A CA 1
ATOM 1864 C C . LEU A 1 231 ? -14.935 -4.162 13.976 1.00 93.50 231 LEU A C 1
ATOM 1866 O O . LEU A 1 231 ? -15.208 -5.247 14.490 1.00 93.50 231 LEU A O 1
ATOM 1870 N N . VAL A 1 232 ? -14.971 -3.016 14.661 1.00 93.31 232 VAL A N 1
ATOM 1871 C CA . VAL A 1 232 ? -15.420 -2.929 16.060 1.00 93.31 232 VAL A CA 1
ATOM 1872 C C . VAL A 1 232 ? -16.884 -3.355 16.190 1.00 93.31 232 VAL A C 1
ATOM 1874 O O . VAL A 1 232 ? -17.236 -4.064 17.136 1.00 93.31 232 VAL A O 1
ATOM 1877 N N . THR A 1 233 ? -17.720 -2.972 15.224 1.00 92.81 233 THR A N 1
ATOM 1878 C CA . THR A 1 233 ? -19.136 -3.353 15.173 1.00 92.81 233 THR A CA 1
ATOM 1879 C C . THR A 1 233 ? -19.296 -4.861 14.973 1.00 92.81 233 THR A C 1
ATOM 1881 O O . THR A 1 233 ? -19.987 -5.503 15.764 1.00 92.81 233 THR A O 1
ATOM 1884 N N . ASP A 1 234 ? -18.597 -5.441 13.993 1.00 93.25 234 ASP A N 1
ATOM 1885 C CA . ASP A 1 234 ? -18.638 -6.874 13.669 1.00 93.25 234 ASP A CA 1
ATOM 1886 C C . ASP A 1 234 ? -18.206 -7.743 14.861 1.00 93.25 234 ASP A C 1
ATOM 1888 O O . ASP A 1 234 ? -18.796 -8.791 15.134 1.00 93.25 234 ASP A O 1
ATOM 1892 N N . ARG A 1 235 ? -17.175 -7.309 15.597 1.00 92.50 235 ARG A N 1
ATOM 1893 C CA . ARG A 1 235 ? -16.644 -8.050 16.753 1.00 92.50 235 ARG A CA 1
ATOM 1894 C C . ARG A 1 235 ? -17.359 -7.752 18.075 1.00 92.50 235 ARG A C 1
ATOM 1896 O O . ARG A 1 235 ? -17.151 -8.481 19.042 1.00 92.50 235 ARG A O 1
ATOM 1903 N N . GLY A 1 236 ? -18.140 -6.672 18.151 1.00 92.56 236 GLY A N 1
ATOM 1904 C CA . GLY A 1 236 ? -18.835 -6.226 19.364 1.00 92.56 236 GLY A CA 1
ATOM 1905 C C . GLY A 1 236 ? -17.926 -5.730 20.500 1.00 92.56 236 GLY A C 1
ATOM 1906 O O . GLY A 1 236 ? -18.362 -5.669 21.649 1.00 92.56 236 GLY A O 1
ATOM 1907 N N . GLN A 1 237 ? -16.662 -5.409 20.212 1.00 92.12 237 GLN A N 1
ATOM 1908 C CA . GLN A 1 237 ? -15.657 -5.012 21.203 1.00 92.12 237 GLN A CA 1
ATOM 1909 C C . GLN A 1 237 ? -14.635 -4.040 20.598 1.00 92.12 237 GLN A C 1
ATOM 1911 O O . GLN A 1 237 ? -14.137 -4.258 19.497 1.00 92.12 237 GLN A O 1
ATOM 1916 N N . VAL A 1 238 ? -14.276 -2.988 21.336 1.00 93.19 238 VAL A N 1
ATOM 1917 C CA . VAL A 1 238 ? -13.207 -2.055 20.940 1.00 93.19 238 VAL A CA 1
ATOM 1918 C C . VAL A 1 238 ? -11.822 -2.702 21.033 1.00 93.19 238 VAL A C 1
ATOM 1920 O O . VAL A 1 238 ? -11.601 -3.619 21.827 1.00 93.19 238 VAL A O 1
ATOM 1923 N N . PHE A 1 239 ? -10.871 -2.217 20.234 1.00 93.00 239 PHE A N 1
ATOM 1924 C CA . PHE A 1 239 ? -9.466 -2.601 20.375 1.00 93.00 239 PHE A CA 1
ATOM 1925 C C . PHE A 1 239 ? -8.885 -2.031 21.679 1.00 93.00 239 PHE A C 1
ATOM 1927 O O . PHE A 1 239 ? -9.235 -0.932 22.105 1.00 93.00 239 PHE A O 1
ATOM 1934 N N . SER A 1 240 ? -8.017 -2.796 22.341 1.00 91.19 240 SER A N 1
ATOM 1935 C CA . SER A 1 240 ? -7.423 -2.394 23.618 1.00 91.19 240 SER A CA 1
ATOM 1936 C C . SER A 1 240 ? -6.282 -1.402 23.396 1.00 91.19 240 SER A C 1
ATOM 1938 O O . SER A 1 240 ? -5.340 -1.675 22.645 1.00 91.19 240 SER A O 1
ATOM 1940 N N . PHE A 1 241 ? -6.328 -0.263 24.092 1.00 91.56 241 PHE A N 1
ATOM 1941 C CA . PHE A 1 241 ? -5.231 0.709 24.085 1.00 91.56 241 PHE A CA 1
ATOM 1942 C C . PHE A 1 241 ? -3.942 0.138 24.689 1.00 91.56 241 PHE A C 1
ATOM 1944 O O . PHE A 1 241 ? -2.859 0.470 24.216 1.00 91.56 241 PHE A O 1
ATOM 1951 N N . GLU A 1 242 ? -4.042 -0.733 25.697 1.00 94.06 242 GLU A N 1
ATOM 1952 C CA . GLU A 1 242 ? -2.880 -1.357 26.347 1.00 94.06 242 GLU A CA 1
ATOM 1953 C C . GLU A 1 242 ? -2.193 -2.369 25.421 1.00 94.06 242 GLU A C 1
ATOM 1955 O O . GLU A 1 242 ? -0.966 -2.364 25.298 1.00 94.06 242 GLU A O 1
ATOM 1960 N N . ASP A 1 243 ? -2.979 -3.187 24.711 1.00 95.81 243 ASP A N 1
ATOM 1961 C CA . ASP A 1 243 ? -2.441 -4.133 23.726 1.00 95.81 243 ASP A CA 1
ATOM 1962 C C . ASP A 1 243 ? -1.794 -3.383 22.557 1.00 95.81 243 ASP A C 1
ATOM 1964 O O . ASP A 1 243 ? -0.737 -3.778 22.065 1.00 95.81 243 ASP A O 1
ATOM 1968 N N . THR A 1 244 ? -2.396 -2.261 22.153 1.00 96.12 244 THR A N 1
ATOM 1969 C CA . THR A 1 244 ? -1.865 -1.371 21.116 1.00 96.12 244 THR A CA 1
ATOM 1970 C C . THR A 1 244 ? -0.545 -0.718 21.542 1.00 96.12 244 THR A C 1
ATOM 1972 O O . THR A 1 244 ? 0.422 -0.785 20.782 1.00 96.12 244 THR A O 1
ATOM 1975 N N . ASP A 1 245 ? -0.463 -0.128 22.745 1.00 96.62 245 ASP A N 1
ATOM 1976 C CA . ASP A 1 245 ? 0.782 0.448 23.293 1.00 96.62 245 ASP A CA 1
ATOM 1977 C C . ASP A 1 245 ? 1.879 -0.618 23.361 1.00 96.62 245 ASP A C 1
ATOM 1979 O O . ASP A 1 245 ? 2.973 -0.417 22.838 1.00 96.62 245 ASP A O 1
ATOM 1983 N N . THR A 1 246 ? 1.558 -1.795 23.906 1.00 96.50 246 THR A N 1
ATOM 1984 C CA . THR A 1 246 ? 2.497 -2.918 24.026 1.00 96.50 246 THR A CA 1
ATOM 1985 C C . THR A 1 246 ? 3.003 -3.384 22.662 1.00 96.50 246 THR A C 1
ATOM 1987 O O . THR A 1 246 ? 4.207 -3.581 22.474 1.00 96.50 246 THR A O 1
ATOM 1990 N N . PHE A 1 247 ? 2.103 -3.553 21.692 1.00 97.81 247 PHE A N 1
ATOM 1991 C CA . PHE A 1 247 ? 2.451 -3.975 20.341 1.00 97.81 247 PHE A CA 1
ATOM 1992 C C . PHE A 1 247 ? 3.367 -2.963 19.644 1.00 97.81 247 PHE A C 1
ATOM 1994 O O . PHE A 1 247 ? 4.417 -3.347 19.123 1.00 97.81 247 PHE A O 1
ATOM 2001 N N . LEU A 1 248 ? 3.006 -1.677 19.654 1.00 97.81 248 LEU A N 1
ATOM 2002 C CA . LEU A 1 248 ? 3.779 -0.629 18.987 1.00 97.81 248 LEU A CA 1
ATOM 2003 C C . LEU A 1 248 ? 5.143 -0.410 19.659 1.00 97.81 248 LEU A C 1
ATOM 2005 O O . LEU A 1 248 ? 6.152 -0.276 18.963 1.00 97.81 248 LEU A O 1
ATOM 2009 N N . THR A 1 249 ? 5.203 -0.454 20.993 1.00 97.56 249 THR A N 1
ATOM 2010 C CA . THR A 1 249 ? 6.464 -0.429 21.749 1.00 97.56 249 THR A CA 1
ATOM 2011 C C . THR A 1 249 ? 7.365 -1.588 21.337 1.00 97.56 249 THR A C 1
ATOM 2013 O O . THR A 1 249 ? 8.529 -1.378 20.986 1.00 97.56 249 THR A O 1
ATOM 2016 N N . ARG A 1 250 ? 6.817 -2.807 21.272 1.00 96.88 250 ARG A N 1
ATOM 2017 C CA . ARG A 1 250 ? 7.572 -3.995 20.860 1.00 96.88 250 ARG A CA 1
ATOM 2018 C C . ARG A 1 250 ? 8.082 -3.900 19.425 1.00 96.88 250 ARG A C 1
ATOM 2020 O O . ARG A 1 250 ? 9.190 -4.355 19.166 1.00 96.88 250 ARG A O 1
ATOM 2027 N N . CYS A 1 251 ? 7.329 -3.290 18.509 1.00 97.62 251 CYS A N 1
ATOM 2028 C CA . CYS A 1 251 ? 7.788 -3.076 17.134 1.00 97.62 251 CYS A CA 1
ATOM 2029 C C . CYS A 1 251 ? 9.079 -2.247 17.080 1.00 97.62 251 CYS A C 1
ATOM 2031 O O . CYS A 1 251 ? 9.949 -2.531 16.264 1.00 97.62 251 CYS A O 1
ATOM 2033 N N . VAL A 1 252 ? 9.234 -1.257 17.960 1.00 97.50 252 VAL A N 1
ATOM 2034 C CA . VAL A 1 252 ? 10.430 -0.403 17.996 1.00 97.50 252 VAL A CA 1
ATOM 2035 C C . VAL A 1 252 ? 11.577 -1.047 18.785 1.00 97.50 252 VAL A C 1
ATOM 2037 O O . VAL A 1 252 ? 12.730 -0.954 18.365 1.00 97.50 252 VAL A O 1
ATOM 2040 N N . GLU A 1 253 ? 11.293 -1.687 19.922 1.00 96.81 253 GLU A N 1
ATOM 2041 C CA . GLU A 1 253 ? 12.333 -2.221 20.820 1.00 96.81 253 GLU A CA 1
ATOM 2042 C C . GLU A 1 253 ? 12.835 -3.616 20.426 1.00 96.81 253 GLU A C 1
ATOM 2044 O O . GLU A 1 253 ? 14.029 -3.895 20.543 1.00 96.81 253 GLU A O 1
ATOM 2049 N N . ASP A 1 254 ? 11.946 -4.479 19.931 1.00 94.88 254 ASP A N 1
ATOM 2050 C CA . ASP A 1 254 ? 12.253 -5.836 19.472 1.00 94.88 254 ASP A CA 1
ATOM 2051 C C . ASP A 1 254 ? 11.642 -6.079 18.076 1.00 94.88 254 ASP A C 1
ATOM 2053 O O . ASP A 1 254 ? 10.701 -6.865 17.910 1.00 94.88 254 ASP A O 1
ATOM 2057 N N . PRO A 1 255 ? 12.171 -5.420 17.024 1.00 93.38 255 PRO A N 1
ATOM 2058 C CA . PRO A 1 255 ? 11.628 -5.518 15.666 1.00 93.38 255 PRO A CA 1
ATOM 2059 C C . PRO A 1 255 ? 11.682 -6.942 15.086 1.00 93.38 255 PRO A C 1
ATOM 2061 O O . PRO A 1 255 ? 11.017 -7.244 14.091 1.00 93.38 255 PRO A O 1
ATOM 2064 N N . GLY A 1 256 ? 12.450 -7.843 15.704 1.00 88.25 256 GLY A N 1
ATOM 2065 C CA . GLY A 1 256 ? 12.563 -9.246 15.323 1.00 88.25 256 GLY A CA 1
ATOM 2066 C C . GLY A 1 256 ? 11.588 -10.195 16.027 1.00 88.25 256 GLY A C 1
ATOM 2067 O O . GLY A 1 256 ? 11.568 -11.387 15.705 1.00 88.25 256 GLY A O 1
ATOM 2068 N N . ALA A 1 257 ? 10.806 -9.729 16.991 1.00 90.94 257 ALA A N 1
ATOM 2069 C CA . ALA A 1 257 ? 9.889 -10.598 17.712 1.00 90.94 257 ALA A CA 1
ATOM 2070 C C . ALA A 1 257 ? 8.732 -11.101 16.833 1.00 90.94 257 ALA A C 1
ATOM 2072 O O . ALA A 1 257 ? 8.279 -10.399 15.930 1.00 90.94 257 ALA A O 1
ATOM 2073 N N . ASP A 1 258 ? 8.198 -12.284 17.157 1.00 90.88 258 ASP A N 1
ATOM 2074 C CA . ASP A 1 258 ? 6.900 -12.704 16.624 1.00 90.88 258 ASP A CA 1
ATOM 2075 C C . ASP A 1 258 ? 5.784 -11.786 17.148 1.00 90.88 258 ASP A C 1
ATOM 2077 O O . ASP A 1 258 ? 5.691 -11.503 18.350 1.00 90.88 258 ASP A O 1
ATOM 2081 N N . ARG A 1 259 ? 4.945 -11.334 16.218 1.00 92.44 259 ARG A N 1
ATOM 2082 C CA . ARG A 1 259 ? 3.858 -10.372 16.414 1.00 92.44 259 ARG A CA 1
ATOM 2083 C C . ARG A 1 259 ? 2.484 -10.933 16.038 1.00 92.44 259 ARG A C 1
ATOM 2085 O O . ARG A 1 259 ? 1.505 -10.197 16.098 1.00 92.44 259 ARG A O 1
ATOM 2092 N N . SER A 1 260 ? 2.391 -12.225 15.718 1.00 90.81 260 SER A N 1
ATOM 2093 C CA . SER A 1 260 ? 1.137 -12.908 15.353 1.00 90.81 260 SER A CA 1
ATOM 2094 C C . SER A 1 260 ? 0.008 -12.725 16.380 1.00 90.81 260 SER A C 1
ATOM 2096 O O . SER A 1 260 ? -1.156 -12.587 16.018 1.00 90.81 260 SER A O 1
ATOM 2098 N N . GLN A 1 261 ? 0.343 -12.637 17.671 1.00 90.12 261 GLN A N 1
ATOM 2099 C CA . GLN A 1 261 ? -0.633 -12.422 18.748 1.00 90.12 261 GLN A CA 1
ATOM 2100 C C . GLN A 1 261 ? -1.409 -11.101 18.624 1.00 90.12 261 GLN A C 1
ATOM 2102 O O . GLN A 1 261 ? -2.531 -11.006 19.116 1.00 90.12 261 GLN A O 1
ATOM 2107 N N . ALA A 1 262 ? -0.842 -10.090 17.961 1.00 93.06 262 ALA A N 1
ATOM 2108 C CA . ALA A 1 262 ? -1.502 -8.802 17.784 1.00 93.06 262 ALA A CA 1
ATOM 2109 C C . ALA A 1 262 ? -2.677 -8.867 16.799 1.00 93.06 262 ALA A C 1
ATOM 2111 O O . ALA A 1 262 ? -3.526 -7.980 16.825 1.00 93.06 262 ALA A O 1
ATOM 2112 N N . ASP A 1 263 ? -2.763 -9.908 15.962 1.00 92.12 263 ASP A N 1
ATOM 2113 C CA . ASP A 1 263 ? -3.720 -9.971 14.853 1.00 92.12 263 ASP A CA 1
ATOM 2114 C C . ASP A 1 263 ? -5.186 -9.962 15.304 1.00 92.12 263 ASP A C 1
ATOM 2116 O O . ASP A 1 263 ? -6.046 -9.462 14.583 1.00 92.12 263 ASP A O 1
ATOM 2120 N N . SER A 1 264 ? -5.471 -10.442 16.517 1.00 90.44 264 SER A N 1
ATOM 2121 C CA . SER A 1 264 ? -6.804 -10.377 17.131 1.00 90.44 264 SER A CA 1
ATOM 2122 C C . SER A 1 264 ? -6.990 -9.222 18.124 1.00 90.44 264 SER A C 1
ATOM 2124 O O . SER A 1 264 ? -8.104 -9.001 18.604 1.00 90.44 264 SER A O 1
ATOM 2126 N N . LEU A 1 265 ? -5.913 -8.523 18.491 1.00 93.06 265 LEU A N 1
ATOM 2127 C CA . LEU A 1 265 ? -5.892 -7.581 19.619 1.00 93.06 265 LEU A CA 1
ATOM 2128 C C . LEU A 1 265 ? -5.759 -6.120 19.190 1.00 93.06 265 LEU A C 1
ATOM 2130 O O . LEU A 1 265 ? -6.247 -5.239 19.896 1.00 93.06 265 LEU A O 1
ATOM 2134 N N . VAL A 1 266 ? -5.143 -5.869 18.034 1.00 96.38 266 VAL A N 1
ATOM 2135 C CA . VAL A 1 266 ? -4.794 -4.530 17.551 1.00 96.38 266 VAL A CA 1
ATOM 2136 C C . VAL A 1 266 ? -5.437 -4.275 16.192 1.00 96.38 266 VAL A C 1
ATOM 2138 O O . VAL A 1 266 ? -5.482 -5.155 15.327 1.00 96.38 266 VAL A O 1
ATOM 2141 N N . ASP A 1 267 ? -5.928 -3.053 16.008 1.00 96.31 267 ASP A N 1
ATOM 2142 C CA . ASP A 1 267 ? -6.544 -2.619 14.758 1.00 96.31 267 ASP A CA 1
ATOM 2143 C C . ASP A 1 267 ? -5.576 -2.802 13.565 1.00 96.31 267 ASP A C 1
ATOM 2145 O O . ASP A 1 267 ? -4.385 -2.506 13.709 1.00 96.31 267 ASP A O 1
ATOM 2149 N N . PRO A 1 268 ? -6.033 -3.292 12.392 1.00 96.50 268 PRO A N 1
ATOM 2150 C CA . PRO A 1 268 ? -5.172 -3.490 11.224 1.00 96.50 268 PRO A CA 1
ATOM 2151 C C . PRO A 1 268 ? -4.370 -2.250 10.802 1.00 96.50 268 PRO A C 1
ATOM 2153 O O . PRO A 1 268 ? -3.216 -2.395 10.407 1.00 96.50 268 PRO A O 1
ATOM 2156 N N . TYR A 1 269 ? -4.919 -1.039 10.923 1.00 96.94 269 TYR A N 1
ATOM 2157 C CA . TYR A 1 269 ? -4.196 0.186 10.582 1.00 96.94 269 TYR A CA 1
ATOM 2158 C C . TYR A 1 269 ? -3.007 0.409 11.521 1.00 96.94 269 TYR A C 1
ATOM 2160 O O . TYR A 1 269 ? -1.880 0.631 11.075 1.00 96.94 269 TYR A O 1
ATOM 2168 N N . LEU A 1 270 ? -3.225 0.252 12.829 1.00 97.19 270 LEU A N 1
ATOM 2169 C CA . LEU A 1 270 ? -2.156 0.355 13.825 1.00 97.19 270 LEU A CA 1
ATOM 2170 C C . LEU A 1 270 ? -1.162 -0.809 13.714 1.00 97.19 270 LEU A C 1
ATOM 2172 O O . LEU A 1 270 ? 0.035 -0.606 13.922 1.00 97.19 270 LEU A O 1
ATOM 2176 N N . ARG A 1 271 ? -1.617 -2.006 13.313 1.00 97.62 271 ARG A N 1
ATOM 2177 C CA . ARG A 1 271 ? -0.733 -3.129 12.965 1.00 97.62 271 ARG A CA 1
ATOM 2178 C C . ARG A 1 271 ? 0.175 -2.781 11.793 1.00 97.62 271 ARG A C 1
ATOM 2180 O O . ARG A 1 271 ? 1.382 -2.976 11.906 1.00 97.62 271 ARG A O 1
ATOM 2187 N N . LEU A 1 272 ? -0.368 -2.216 10.716 1.00 98.31 272 LEU A N 1
ATOM 2188 C CA . LEU A 1 272 ? 0.407 -1.789 9.551 1.00 98.31 272 LEU A CA 1
ATOM 2189 C C . LEU A 1 272 ? 1.455 -0.729 9.924 1.00 98.31 272 LEU A C 1
ATOM 2191 O O . LEU A 1 272 ? 2.613 -0.861 9.529 1.00 98.31 272 LEU A O 1
ATOM 2195 N N . ILE A 1 273 ? 1.090 0.263 10.750 1.00 98.00 273 ILE A N 1
ATOM 2196 C CA . ILE A 1 273 ? 2.049 1.237 11.306 1.00 98.00 273 ILE A CA 1
ATOM 2197 C C . ILE A 1 273 ? 3.149 0.512 12.087 1.00 98.00 273 ILE A C 1
ATOM 2199 O O . ILE A 1 273 ? 4.331 0.778 11.876 1.00 98.00 273 ILE A O 1
ATOM 2203 N N . GLY A 1 274 ? 2.781 -0.423 12.966 1.00 97.88 274 GLY A N 1
ATOM 2204 C CA . GLY A 1 274 ? 3.733 -1.211 13.744 1.00 97.88 274 GLY A CA 1
ATOM 2205 C C . GLY A 1 274 ? 4.722 -1.988 12.876 1.00 97.88 274 GLY A C 1
ATOM 2206 O O . GLY A 1 274 ? 5.919 -1.957 13.147 1.00 97.88 274 GLY A O 1
ATOM 2207 N N . GLU A 1 275 ? 4.270 -2.620 11.792 1.00 98.12 275 GLU A N 1
ATOM 2208 C CA . GLU A 1 275 ? 5.167 -3.338 10.877 1.00 98.12 275 GLU A CA 1
ATOM 2209 C C . GLU A 1 275 ? 6.145 -2.395 10.151 1.00 98.12 275 GLU A C 1
ATOM 2211 O O . GLU A 1 275 ? 7.336 -2.705 10.041 1.00 98.12 275 GLU A O 1
ATOM 2216 N N . VAL A 1 276 ? 5.692 -1.205 9.738 1.00 98.25 276 VAL A N 1
ATOM 2217 C CA . VAL A 1 276 ? 6.569 -0.161 9.171 1.00 98.25 276 VAL A CA 1
ATOM 2218 C C . VAL A 1 276 ? 7.579 0.342 10.208 1.00 98.25 276 VAL A C 1
ATOM 2220 O O . VAL A 1 276 ? 8.750 0.567 9.880 1.00 98.25 276 VAL A O 1
ATOM 2223 N N . LEU A 1 277 ? 7.170 0.485 11.472 1.00 98.12 277 LEU A N 1
ATOM 2224 C CA . LEU A 1 277 ? 8.064 0.852 12.573 1.00 98.12 277 LEU A CA 1
ATOM 2225 C C . LEU A 1 277 ? 9.079 -0.250 12.885 1.00 98.12 277 LEU A C 1
ATOM 2227 O O . LEU A 1 277 ? 10.246 0.064 13.109 1.00 98.12 277 LEU A O 1
ATOM 2231 N N . ALA A 1 278 ? 8.675 -1.520 12.837 1.00 97.62 278 ALA A N 1
ATOM 2232 C CA . ALA A 1 278 ? 9.571 -2.653 13.036 1.00 97.62 278 ALA A CA 1
ATOM 2233 C C . ALA A 1 278 ? 10.657 -2.708 11.959 1.00 97.62 278 ALA A C 1
ATOM 2235 O O . ALA A 1 278 ? 11.843 -2.830 12.277 1.00 97.62 278 ALA A O 1
ATOM 2236 N N . TRP A 1 279 ? 10.279 -2.527 10.691 1.00 96.94 279 TRP A N 1
ATOM 2237 C CA . TRP A 1 279 ? 11.257 -2.356 9.619 1.00 96.94 279 TRP A CA 1
ATOM 2238 C C . TRP A 1 279 ? 12.163 -1.143 9.875 1.00 96.94 279 TRP A C 1
ATOM 2240 O O . TRP A 1 279 ? 13.388 -1.262 9.865 1.00 96.94 279 TRP A O 1
ATOM 2250 N N . SER A 1 280 ? 11.576 0.014 10.185 1.00 97.06 280 SER A N 1
ATOM 2251 C CA . SER A 1 280 ? 12.325 1.252 10.418 1.00 97.06 280 SER A CA 1
ATOM 2252 C C . SER A 1 280 ? 13.334 1.131 11.562 1.00 97.06 280 SER A C 1
ATOM 2254 O O . SER A 1 280 ? 14.410 1.737 11.484 1.00 97.06 280 SER A O 1
ATOM 2256 N N . ALA A 1 281 ? 12.997 0.393 12.622 1.00 96.38 281 ALA A N 1
ATOM 2257 C CA . ALA A 1 281 ? 13.859 0.142 13.771 1.00 96.38 281 ALA A CA 1
ATOM 2258 C C . ALA A 1 281 ? 15.006 -0.808 13.419 1.00 96.38 281 ALA A C 1
ATOM 2260 O O . ALA A 1 281 ? 16.157 -0.523 13.756 1.00 96.38 281 ALA A O 1
ATOM 2261 N N . LEU A 1 282 ? 14.721 -1.876 12.671 1.00 94.06 282 LEU A N 1
ATOM 2262 C CA . LEU A 1 282 ? 15.737 -2.799 12.170 1.00 94.06 282 LEU A CA 1
ATOM 2263 C C . LEU A 1 282 ? 16.727 -2.102 11.223 1.00 94.06 282 LEU A C 1
ATOM 2265 O O . LEU A 1 282 ? 17.941 -2.241 11.367 1.00 94.06 282 LEU A O 1
ATOM 2269 N N . GLU A 1 283 ? 16.218 -1.286 10.301 1.00 93.75 283 GLU A N 1
ATOM 2270 C CA . GLU A 1 283 ? 17.029 -0.451 9.413 1.00 93.75 283 GLU A CA 1
ATOM 2271 C C . GLU A 1 283 ? 17.930 0.502 10.219 1.00 93.75 283 GLU A C 1
ATOM 2273 O O . GLU A 1 283 ? 19.126 0.624 9.951 1.00 93.75 283 GLU A O 1
ATOM 2278 N N . HIS A 1 284 ? 17.381 1.153 11.252 1.00 93.12 284 HIS A N 1
ATOM 2279 C CA . HIS A 1 284 ? 18.140 2.063 12.110 1.00 93.12 284 HIS A CA 1
ATOM 2280 C C . HIS A 1 284 ? 19.293 1.366 12.845 1.00 93.12 284 HIS A C 1
ATOM 2282 O O . HIS A 1 284 ? 20.385 1.939 12.922 1.00 93.12 284 HIS A O 1
ATOM 2288 N N . GLN A 1 285 ? 19.078 0.150 13.361 1.00 91.12 285 GLN A N 1
ATOM 2289 C CA . GLN A 1 285 ? 20.125 -0.644 14.014 1.00 91.12 285 GLN A CA 1
ATOM 2290 C C . GLN A 1 285 ? 21.301 -0.881 13.053 1.00 91.12 285 GLN A C 1
ATOM 2292 O O . GLN A 1 285 ? 22.442 -0.551 13.374 1.00 91.12 285 GLN A O 1
ATOM 2297 N N . LEU A 1 286 ? 21.021 -1.314 11.822 1.00 86.69 286 LEU A N 1
ATOM 2298 C CA . LEU A 1 286 ? 22.056 -1.610 10.827 1.00 86.69 286 LEU A CA 1
ATOM 2299 C C . LEU A 1 286 ? 22.817 -0.378 10.338 1.00 86.69 286 LEU A C 1
ATOM 2301 O O . LEU A 1 286 ? 24.047 -0.401 10.223 1.00 86.69 286 LEU A O 1
ATOM 2305 N N . VAL A 1 287 ? 22.104 0.717 10.067 1.00 86.06 287 VAL A N 1
ATOM 2306 C CA . VAL A 1 287 ? 22.736 1.979 9.658 1.00 86.06 287 VAL A CA 1
ATOM 2307 C C . VAL A 1 287 ? 23.633 2.514 10.783 1.00 86.06 287 VAL A C 1
ATOM 2309 O O . VAL A 1 287 ? 24.733 3.013 10.518 1.00 86.06 287 VAL A O 1
ATOM 2312 N N . SER A 1 288 ? 23.212 2.366 12.043 1.00 85.56 288 SER A N 1
ATOM 2313 C CA . SER A 1 288 ? 23.997 2.770 13.218 1.00 85.56 288 SER A CA 1
ATOM 2314 C C . SER A 1 288 ? 25.275 1.938 13.369 1.00 85.56 288 SER A C 1
ATOM 2316 O O . SER A 1 288 ? 26.354 2.500 13.577 1.00 85.56 288 SER A O 1
ATOM 2318 N N . GLU A 1 289 ? 25.185 0.624 13.163 1.00 83.75 289 GLU A N 1
ATOM 2319 C CA . GLU A 1 289 ? 26.308 -0.324 13.228 1.00 83.75 289 GLU A CA 1
ATOM 2320 C C . GLU A 1 289 ? 27.260 -0.245 12.019 1.00 83.75 289 GLU A C 1
ATOM 2322 O O . GLU A 1 289 ? 28.269 -0.942 11.962 1.00 83.75 289 GLU A O 1
ATOM 2327 N N . SER A 1 290 ? 27.008 0.662 11.068 1.00 68.38 290 SER A N 1
ATOM 2328 C CA . SER A 1 290 ? 27.781 0.813 9.822 1.00 68.38 290 SER A CA 1
ATOM 2329 C C . SER A 1 290 ? 27.725 -0.410 8.901 1.00 68.38 290 SER A C 1
ATOM 2331 O O . SER A 1 290 ? 28.523 -0.514 7.970 1.00 68.38 290 SER A O 1
ATOM 2333 N N . ALA A 1 291 ? 26.717 -1.268 9.070 1.00 68.62 291 ALA A N 1
ATOM 2334 C CA . ALA A 1 291 ? 26.321 -2.290 8.104 1.00 68.62 291 ALA A CA 1
ATOM 2335 C C . ALA A 1 291 ? 25.507 -1.668 6.947 1.00 68.62 291 ALA A C 1
ATOM 2337 O O . ALA A 1 291 ? 24.555 -2.257 6.439 1.00 68.62 291 ALA A O 1
ATOM 2338 N N . ALA A 1 292 ? 25.881 -0.457 6.517 1.00 61.19 292 ALA A N 1
ATOM 2339 C CA . ALA A 1 292 ? 25.131 0.355 5.559 1.00 61.19 292 ALA A CA 1
ATOM 2340 C C . ALA A 1 292 ? 25.013 -0.298 4.172 1.00 61.19 292 ALA A C 1
ATOM 2342 O O . ALA A 1 292 ? 24.131 0.059 3.407 1.00 61.19 292 ALA A O 1
ATOM 2343 N N . ASN A 1 293 ? 25.849 -1.290 3.858 1.00 69.62 293 ASN A N 1
ATOM 2344 C CA . ASN A 1 293 ? 25.757 -2.033 2.600 1.00 69.62 293 ASN A CA 1
ATOM 2345 C C . ASN A 1 293 ? 24.470 -2.879 2.499 1.00 69.62 293 ASN A C 1
ATOM 2347 O O . ASN A 1 293 ? 24.091 -3.264 1.398 1.00 69.62 293 ASN A O 1
ATOM 2351 N N . PHE A 1 294 ? 23.794 -3.159 3.623 1.00 77.25 294 PHE A N 1
ATOM 2352 C CA . PHE A 1 294 ? 22.526 -3.897 3.647 1.00 77.25 294 PHE A CA 1
ATOM 2353 C C . PHE A 1 294 ? 21.302 -3.035 3.330 1.00 77.25 294 PHE A C 1
ATOM 2355 O O . PHE A 1 294 ? 20.246 -3.580 3.015 1.00 77.25 294 PHE A O 1
ATOM 2362 N N . VAL A 1 295 ? 21.426 -1.707 3.393 1.00 80.81 295 VAL A N 1
ATOM 2363 C CA . VAL A 1 295 ? 20.308 -0.779 3.201 1.00 80.81 295 VAL A CA 1
ATOM 2364 C C . VAL A 1 295 ? 20.674 0.214 2.108 1.00 80.81 295 VAL A C 1
ATOM 2366 O O . VAL A 1 295 ? 21.637 0.971 2.235 1.00 80.81 295 VAL A O 1
ATOM 2369 N N . SER A 1 296 ? 19.903 0.225 1.022 1.00 85.75 296 SER A N 1
ATOM 2370 C CA . SER A 1 296 ? 20.131 1.186 -0.050 1.00 85.75 296 SER A CA 1
ATOM 2371 C C . SER A 1 296 ? 19.691 2.596 0.376 1.00 85.75 296 SER A C 1
ATOM 2373 O O . SER A 1 296 ? 18.774 2.762 1.192 1.00 85.75 296 SER A O 1
ATOM 2375 N N . PRO A 1 297 ? 20.329 3.643 -0.176 1.00 85.38 297 PRO A N 1
ATOM 2376 C CA . PRO A 1 297 ? 19.886 5.014 0.011 1.00 85.38 297 PRO A CA 1
ATOM 2377 C C . PRO A 1 297 ? 18.412 5.251 -0.309 1.00 85.38 297 PRO A C 1
ATOM 2379 O O . PRO A 1 297 ? 17.713 5.965 0.406 1.00 85.38 297 PRO A O 1
ATOM 2382 N N . GLU A 1 298 ? 17.969 4.621 -1.386 1.00 86.94 298 GLU A N 1
ATOM 2383 C CA . GLU A 1 298 ? 16.625 4.749 -1.917 1.00 86.94 298 GLU A CA 1
ATOM 2384 C C . GLU A 1 298 ? 15.597 4.089 -0.996 1.00 86.94 298 GLU A C 1
ATOM 2386 O O . GLU A 1 298 ? 14.595 4.697 -0.625 1.00 86.94 298 GLU A O 1
ATOM 2391 N N . LEU A 1 299 ? 15.916 2.901 -0.477 1.00 91.69 299 LEU A N 1
ATOM 2392 C CA . LEU A 1 299 ? 15.093 2.247 0.533 1.00 91.69 299 LEU A CA 1
ATOM 2393 C C . LEU A 1 299 ? 15.002 3.081 1.818 1.00 91.69 299 LEU A C 1
ATOM 2395 O O . LEU A 1 299 ? 13.914 3.244 2.359 1.00 91.69 299 LEU A O 1
ATOM 2399 N N . THR A 1 300 ? 16.110 3.685 2.262 1.00 92.25 300 THR A N 1
ATOM 2400 C CA . THR A 1 300 ? 16.107 4.581 3.435 1.00 92.25 300 THR A CA 1
ATOM 2401 C C . THR A 1 300 ? 15.156 5.764 3.238 1.00 92.25 300 THR A C 1
ATOM 2403 O O . THR A 1 300 ? 14.474 6.192 4.174 1.00 92.25 300 THR A O 1
ATOM 2406 N N . ARG A 1 301 ? 15.091 6.296 2.015 1.00 91.06 301 ARG A N 1
ATOM 2407 C CA . ARG A 1 301 ? 14.206 7.401 1.650 1.00 91.06 301 ARG A CA 1
ATOM 2408 C C . ARG A 1 301 ? 12.737 6.980 1.704 1.00 91.06 301 ARG A C 1
ATOM 2410 O O . ARG A 1 301 ? 11.945 7.680 2.334 1.00 91.06 301 ARG A O 1
ATOM 2417 N N . SER A 1 302 ? 12.399 5.810 1.165 1.00 95.06 302 SER A N 1
ATOM 2418 C CA . SER A 1 302 ? 11.051 5.231 1.263 1.00 95.06 302 SER A CA 1
ATOM 2419 C C . SER A 1 302 ? 10.650 4.893 2.698 1.00 95.06 302 SER A C 1
ATOM 2421 O O . SER A 1 302 ? 9.526 5.194 3.100 1.00 95.06 302 SER A O 1
ATOM 2423 N N . SER A 1 303 ? 11.570 4.362 3.511 1.00 96.06 303 SER A N 1
ATOM 2424 C CA . SER A 1 303 ? 11.362 4.120 4.947 1.00 96.06 303 SER A CA 1
ATOM 2425 C C . SER A 1 303 ? 11.001 5.409 5.684 1.00 96.06 303 SER A C 1
ATOM 2427 O O . SER A 1 303 ? 10.013 5.455 6.418 1.00 96.06 303 SER A O 1
ATOM 2429 N N . LEU A 1 304 ? 11.780 6.477 5.476 1.00 94.94 304 LEU A N 1
ATOM 2430 C CA . LEU A 1 304 ? 11.524 7.780 6.090 1.00 94.94 304 LEU A CA 1
ATOM 2431 C C . LEU A 1 304 ? 10.210 8.394 5.615 1.00 94.94 304 LEU A C 1
ATOM 2433 O O . LEU A 1 304 ? 9.453 8.893 6.445 1.00 94.94 304 LEU A O 1
ATOM 2437 N N . LEU A 1 305 ? 9.930 8.341 4.312 1.00 93.81 305 LEU A N 1
ATOM 2438 C CA . LEU A 1 305 ? 8.699 8.870 3.737 1.00 93.81 305 LEU A CA 1
ATOM 2439 C C . LEU A 1 305 ? 7.470 8.166 4.318 1.00 93.81 305 LEU A C 1
ATOM 2441 O O . LEU A 1 305 ? 6.564 8.830 4.821 1.00 93.81 305 LEU A O 1
ATOM 2445 N N . CYS A 1 306 ? 7.451 6.833 4.281 1.00 96.94 306 CYS A N 1
ATOM 2446 C CA . CYS A 1 306 ? 6.335 6.040 4.784 1.00 96.94 306 CYS A CA 1
ATOM 2447 C C . CYS A 1 306 ? 6.118 6.290 6.281 1.00 96.94 306 CYS A C 1
ATOM 2449 O O . CYS A 1 306 ? 5.001 6.586 6.702 1.00 96.94 306 CYS A O 1
ATOM 2451 N N . MET A 1 307 ? 7.192 6.269 7.078 1.00 96.19 307 MET A N 1
ATOM 2452 C CA . MET A 1 307 ? 7.125 6.555 8.511 1.00 96.19 307 MET A CA 1
ATOM 2453 C C . MET A 1 307 ? 6.618 7.980 8.788 1.00 96.19 307 MET A C 1
ATOM 2455 O O . MET A 1 307 ? 5.736 8.152 9.627 1.00 96.19 307 MET A O 1
ATOM 2459 N N . LYS A 1 308 ? 7.129 8.999 8.080 1.00 94.38 308 LYS A N 1
ATOM 2460 C CA . LYS A 1 308 ? 6.688 10.400 8.212 1.00 94.38 308 LYS A CA 1
ATOM 2461 C C . LYS A 1 308 ? 5.194 10.529 7.932 1.00 94.38 308 LYS A C 1
ATOM 2463 O O . LYS A 1 308 ? 4.473 11.071 8.768 1.00 94.38 308 LYS A O 1
ATOM 2468 N N . ARG A 1 309 ? 4.733 10.016 6.785 1.00 94.50 309 ARG A N 1
ATOM 2469 C CA . ARG A 1 309 ? 3.333 10.130 6.354 1.00 94.50 309 ARG A CA 1
ATOM 2470 C C . ARG A 1 309 ? 2.390 9.436 7.332 1.00 94.50 309 ARG A C 1
ATOM 2472 O O . ARG A 1 309 ? 1.443 10.062 7.796 1.00 94.50 309 ARG A O 1
ATOM 2479 N N . MET A 1 310 ? 2.689 8.195 7.719 1.00 95.12 310 MET A N 1
ATOM 2480 C CA . MET A 1 310 ? 1.850 7.432 8.648 1.00 95.12 310 MET A CA 1
ATOM 2481 C C . MET A 1 310 ? 1.810 8.038 10.052 1.00 95.12 310 MET A C 1
ATOM 2483 O O . MET A 1 310 ? 0.731 8.188 10.619 1.00 95.12 310 MET A O 1
ATOM 2487 N N . LEU A 1 311 ? 2.961 8.418 10.621 1.00 93.75 311 LEU A N 1
ATOM 2488 C CA . LEU A 1 311 ? 2.989 9.016 11.958 1.00 93.75 311 LEU A CA 1
ATOM 2489 C C . LEU A 1 311 ? 2.315 10.387 11.975 1.00 93.75 311 LEU A C 1
ATOM 2491 O O . LEU A 1 311 ? 1.581 10.671 12.916 1.00 93.75 311 LEU A O 1
ATOM 2495 N N . SER A 1 312 ? 2.519 11.215 10.945 1.00 91.69 312 SER A N 1
ATOM 2496 C CA . SER A 1 312 ? 1.804 12.488 10.810 1.00 91.69 312 SER A CA 1
ATOM 2497 C C . SER A 1 312 ? 0.294 12.253 10.759 1.00 91.69 312 SER A C 1
ATOM 2499 O O . SER A 1 312 ? -0.429 12.835 11.561 1.00 91.69 312 SER A O 1
ATOM 2501 N N . ALA A 1 313 ? -0.169 11.358 9.883 1.00 91.56 313 ALA A N 1
ATOM 2502 C CA . ALA A 1 313 ? -1.586 11.054 9.698 1.00 91.56 313 ALA A CA 1
ATOM 2503 C C . ALA A 1 313 ? -2.257 10.503 10.962 1.00 91.56 313 ALA A C 1
ATOM 2505 O O . ALA A 1 313 ? -3.317 10.977 11.367 1.00 91.56 313 ALA A O 1
ATOM 2506 N N . ALA A 1 314 ? -1.619 9.538 11.624 1.00 88.50 314 ALA A N 1
ATOM 2507 C CA . ALA A 1 314 ? -2.161 8.887 12.813 1.00 88.50 314 ALA A CA 1
ATOM 2508 C C . ALA A 1 314 ? -2.040 9.736 14.096 1.00 88.50 314 ALA A C 1
ATOM 2510 O O . ALA A 1 314 ? -2.634 9.388 15.118 1.00 88.50 314 ALA A O 1
ATOM 2511 N N . SER A 1 315 ? -1.284 10.842 14.050 1.00 83.38 315 SER A N 1
ATOM 2512 C CA . SER A 1 315 ? -1.171 11.819 15.145 1.00 83.38 315 SER A CA 1
ATOM 2513 C C . SER A 1 315 ? -2.133 13.001 15.004 1.00 83.38 315 SER A C 1
ATOM 2515 O O . SER A 1 315 ? -2.266 13.791 15.941 1.00 83.38 315 SER A O 1
ATOM 2517 N N . CYS A 1 316 ? -2.784 13.166 13.849 1.00 77.06 316 CYS A N 1
ATOM 2518 C CA . CYS A 1 316 ? -3.777 14.216 13.659 1.00 77.06 316 CYS A CA 1
ATOM 2519 C C . CYS A 1 316 ? -5.003 13.969 14.545 1.00 77.06 316 CYS A C 1
ATOM 2521 O O . CYS A 1 316 ? -5.431 12.835 14.749 1.00 77.06 316 CYS A O 1
ATOM 2523 N N . PHE A 1 317 ? -5.593 15.050 15.059 1.00 69.19 317 PHE A N 1
ATOM 2524 C CA . PHE A 1 317 ? -6.869 14.965 15.758 1.00 69.19 317 PHE A CA 1
ATOM 2525 C C . PHE A 1 317 ? -7.963 14.565 14.765 1.00 69.19 317 PHE A C 1
ATOM 2527 O O . PHE A 1 317 ? -8.133 15.221 13.736 1.00 69.19 317 PHE A O 1
ATOM 2534 N N . VAL A 1 318 ? -8.683 13.486 15.070 1.00 69.12 318 VAL A N 1
ATOM 2535 C CA . VAL A 1 318 ? -9.731 12.949 14.201 1.00 69.12 318 VAL A CA 1
ATOM 2536 C C . VAL A 1 318 ? -11.089 13.279 14.807 1.00 69.12 318 VAL A C 1
ATOM 2538 O O . VAL A 1 318 ? -11.471 12.714 15.829 1.00 69.12 318 VAL A O 1
ATOM 2541 N N . GLU A 1 319 ? -11.830 14.174 14.157 1.00 62.72 319 GLU A N 1
ATOM 2542 C CA . GLU A 1 319 ? -13.275 14.299 14.357 1.00 62.72 319 GLU A CA 1
ATOM 2543 C C . GLU A 1 319 ? -13.970 13.478 13.270 1.00 62.72 319 GLU A C 1
ATOM 2545 O O . GLU A 1 319 ? -14.159 13.948 12.148 1.00 62.72 319 GLU A O 1
ATOM 2550 N N . TYR A 1 320 ? -14.317 12.229 13.584 1.00 72.62 320 TYR A N 1
ATOM 2551 C CA . TYR A 1 320 ? -15.173 11.415 12.725 1.00 72.62 320 TYR A CA 1
ATOM 2552 C C . TYR A 1 320 ? -16.606 11.531 13.249 1.00 72.62 320 TYR A C 1
ATOM 2554 O O . TYR A 1 320 ? -16.932 10.969 14.292 1.00 72.62 320 TYR A O 1
ATOM 2562 N N . ALA A 1 321 ? -17.429 12.333 12.565 1.00 69.06 321 ALA A N 1
ATOM 2563 C CA . ALA A 1 321 ? -18.703 12.850 13.081 1.00 69.06 321 ALA A CA 1
ATOM 2564 C C . ALA A 1 321 ? -19.682 11.771 13.585 1.00 69.06 321 ALA A C 1
ATOM 2566 O O . ALA A 1 321 ? -20.483 12.052 14.476 1.00 69.06 321 ALA A O 1
ATOM 2567 N N . ASP A 1 322 ? -19.582 10.550 13.056 1.00 72.25 322 ASP A N 1
ATOM 2568 C CA . ASP A 1 322 ? -20.525 9.458 13.302 1.00 72.25 322 ASP A CA 1
ATOM 2569 C C . ASP A 1 322 ? -19.954 8.311 14.164 1.00 72.25 322 ASP A C 1
ATOM 2571 O O . ASP A 1 322 ? -20.582 7.257 14.272 1.00 72.25 322 ASP A O 1
ATOM 2575 N N . ALA A 1 323 ? -18.782 8.483 14.794 1.00 78.31 323 ALA A N 1
ATOM 2576 C CA . ALA A 1 323 ? -18.150 7.432 15.600 1.00 78.31 323 ALA A CA 1
ATOM 2577 C C . ALA A 1 323 ? -17.636 7.919 16.965 1.00 78.31 323 ALA A C 1
ATOM 2579 O O . ALA A 1 323 ? -17.137 9.033 17.111 1.00 78.31 323 ALA A O 1
ATOM 2580 N N . ASP A 1 324 ? -17.724 7.044 17.973 1.00 83.88 324 ASP A N 1
ATOM 2581 C CA . ASP A 1 324 ? -17.085 7.262 19.275 1.00 83.88 324 ASP A CA 1
ATOM 2582 C C . ASP A 1 324 ? -15.551 7.289 19.096 1.00 83.88 324 ASP A C 1
ATOM 2584 O O . ASP A 1 324 ? -15.000 6.378 18.475 1.00 83.88 324 ASP A O 1
ATOM 2588 N N . PRO A 1 325 ? -14.820 8.273 19.649 1.00 84.19 325 PRO A N 1
ATOM 2589 C CA . PRO A 1 325 ? -13.358 8.309 19.573 1.00 84.19 325 PRO A CA 1
ATOM 2590 C C . PRO A 1 325 ? -12.659 7.007 19.998 1.00 84.19 325 PRO A C 1
ATOM 2592 O O . PRO A 1 325 ? -11.566 6.718 19.517 1.00 84.19 325 PRO A O 1
ATOM 2595 N N . LEU A 1 326 ? -13.280 6.203 20.870 1.00 84.88 326 LEU A N 1
ATOM 2596 C CA . LEU A 1 326 ? -12.753 4.913 21.327 1.00 84.88 326 LEU A CA 1
ATOM 2597 C C . LEU A 1 326 ? -12.706 3.833 20.236 1.00 84.88 326 LEU A C 1
ATOM 2599 O O . LEU A 1 326 ? -12.000 2.841 20.410 1.00 84.88 326 LEU A O 1
ATOM 2603 N N . VAL A 1 327 ? -13.460 3.984 19.143 1.00 87.38 327 VAL A N 1
ATOM 2604 C CA . VAL A 1 327 ? -13.456 3.017 18.031 1.00 87.38 327 VAL A CA 1
ATOM 2605 C C . VAL A 1 327 ? -12.456 3.378 16.934 1.00 87.38 327 VAL A C 1
ATOM 2607 O O . VAL A 1 327 ? -12.237 2.585 16.020 1.00 87.38 327 VAL A O 1
ATOM 2610 N N . LEU A 1 328 ? -11.848 4.565 17.017 1.00 90.06 328 LEU A N 1
ATOM 2611 C CA . LEU A 1 328 ? -10.922 5.061 16.009 1.00 90.06 328 LEU A CA 1
ATOM 2612 C C . LEU A 1 328 ? -9.495 4.532 16.259 1.00 90.06 328 LEU A C 1
ATOM 2614 O O . LEU A 1 328 ? -9.018 4.544 17.397 1.00 90.06 328 LEU A O 1
ATOM 2618 N N . PRO A 1 329 ? -8.772 4.113 15.205 1.00 90.38 329 PRO A N 1
ATOM 2619 C CA . PRO A 1 329 ? -7.409 3.606 15.289 1.00 90.38 329 PRO A CA 1
ATOM 2620 C C . PRO A 1 329 ? -6.400 4.758 15.420 1.00 90.38 329 PRO A C 1
ATOM 2622 O O . PRO A 1 329 ? -5.694 5.111 14.474 1.00 90.38 329 PRO A O 1
ATOM 2625 N N . VAL A 1 330 ? -6.342 5.373 16.600 1.00 88.81 330 VAL A N 1
ATOM 2626 C CA . VAL A 1 330 ? -5.420 6.477 16.912 1.00 88.81 330 VAL A CA 1
ATOM 2627 C C . VAL A 1 330 ? -4.177 5.985 17.651 1.00 88.81 330 VAL A C 1
ATOM 2629 O O . VAL A 1 330 ? -4.226 5.003 18.396 1.00 88.81 330 VAL A O 1
ATOM 2632 N N . LEU A 1 331 ? -3.047 6.678 17.472 1.00 91.94 331 LEU A N 1
ATOM 2633 C CA . LEU A 1 331 ? -1.834 6.350 18.223 1.00 91.94 331 LEU A CA 1
ATOM 2634 C C . LEU A 1 331 ? -2.035 6.575 19.734 1.00 91.94 331 LEU A C 1
ATOM 2636 O O . LEU A 1 331 ? -2.679 7.553 20.130 1.00 91.94 331 LEU A O 1
ATOM 2640 N N . PRO A 1 332 ? -1.438 5.728 20.596 1.00 91.12 332 PRO A N 1
ATOM 2641 C CA . PRO A 1 332 ? -1.441 5.952 22.037 1.00 91.12 332 PRO A CA 1
ATOM 2642 C C . PRO A 1 332 ? -0.850 7.324 22.399 1.00 91.12 332 PRO A C 1
ATOM 2644 O O . PRO A 1 332 ? 0.299 7.621 22.075 1.00 91.12 332 PRO A O 1
ATOM 2647 N N . GLN A 1 333 ? -1.627 8.160 23.096 1.00 86.44 333 GLN A N 1
ATOM 2648 C CA . GLN A 1 333 ? -1.181 9.479 23.585 1.00 86.44 333 GLN A CA 1
ATOM 2649 C C . GLN A 1 333 ? -0.462 9.400 24.940 1.00 86.44 333 GLN A C 1
ATOM 2651 O O . GLN A 1 333 ? 0.270 10.307 25.335 1.00 86.44 333 GLN A O 1
ATOM 2656 N N . THR A 1 334 ? -0.681 8.305 25.664 1.00 85.75 334 THR A N 1
ATOM 2657 C CA . THR A 1 334 ? -0.084 7.990 26.962 1.00 85.75 334 THR A CA 1
ATOM 2658 C C . THR A 1 334 ? 0.471 6.575 26.921 1.00 85.75 334 THR A C 1
ATOM 2660 O O . THR A 1 334 ? 0.042 5.784 26.088 1.00 85.75 334 THR A O 1
ATOM 2663 N N . GLY A 1 335 ? 1.352 6.233 27.857 1.00 90.38 335 GLY A N 1
ATOM 2664 C CA . GLY A 1 335 ? 1.963 4.907 27.919 1.00 90.38 335 GLY A CA 1
ATOM 2665 C C . GLY A 1 335 ? 3.430 4.942 27.523 1.00 90.38 335 GLY A C 1
ATOM 2666 O O . GLY A 1 335 ? 4.085 5.988 27.594 1.00 90.38 335 GLY A O 1
ATOM 2667 N N . THR A 1 336 ? 3.958 3.779 27.165 1.00 94.56 336 THR A N 1
ATOM 2668 C CA . THR A 1 336 ? 5.385 3.611 26.871 1.00 94.56 336 THR A CA 1
ATOM 2669 C C . THR A 1 336 ? 5.727 4.017 25.445 1.00 94.56 336 THR A C 1
ATOM 2671 O O . THR A 1 336 ? 6.809 4.564 25.210 1.00 94.56 336 THR A O 1
ATOM 2674 N N . PHE A 1 337 ? 4.790 3.839 24.512 1.00 96.06 337 PHE A N 1
ATOM 2675 C CA . PHE A 1 337 ? 5.023 4.072 23.096 1.00 96.06 337 PHE A CA 1
ATOM 2676 C C . PHE A 1 337 ? 5.227 5.555 22.772 1.00 96.06 337 PHE A C 1
ATOM 2678 O O . PHE A 1 337 ? 6.173 5.905 22.069 1.00 96.06 337 PHE A O 1
ATOM 2685 N N . ALA A 1 338 ? 4.389 6.444 23.312 1.00 93.56 338 ALA A N 1
ATOM 2686 C CA . ALA A 1 338 ? 4.411 7.876 22.992 1.00 93.56 338 ALA A CA 1
ATOM 2687 C C . ALA A 1 338 ? 5.790 8.557 23.196 1.00 93.56 338 ALA A C 1
ATOM 2689 O O . ALA A 1 338 ? 6.295 9.190 22.265 1.00 93.56 338 ALA A O 1
ATOM 2690 N N . PRO A 1 339 ? 6.469 8.436 24.356 1.00 95.56 339 PRO A N 1
ATOM 2691 C CA . PRO A 1 339 ? 7.820 8.979 24.503 1.00 95.56 339 PRO A CA 1
ATOM 2692 C C . PRO A 1 339 ? 8.871 8.188 23.704 1.00 95.56 339 PRO A C 1
ATOM 2694 O O . PRO A 1 339 ? 9.862 8.765 23.245 1.00 95.56 339 PRO A O 1
ATOM 2697 N N . LEU A 1 340 ? 8.671 6.878 23.525 1.00 97.31 340 LEU A N 1
ATOM 2698 C CA . LEU A 1 340 ? 9.585 6.011 22.785 1.00 97.31 340 LEU A CA 1
ATOM 2699 C C . LEU A 1 340 ? 9.654 6.386 21.302 1.00 97.31 340 LEU A C 1
ATOM 2701 O O . LEU A 1 340 ? 10.759 6.491 20.766 1.00 97.31 340 LEU A O 1
ATOM 2705 N N . ILE A 1 341 ? 8.511 6.624 20.654 1.00 96.69 341 ILE A N 1
ATOM 2706 C CA . ILE A 1 341 ? 8.456 6.931 19.223 1.00 96.69 341 ILE A CA 1
ATOM 2707 C C . ILE A 1 341 ? 9.129 8.267 18.911 1.00 96.69 341 ILE A C 1
ATOM 2709 O O . ILE A 1 341 ? 9.910 8.349 17.965 1.00 96.69 341 ILE A O 1
ATOM 2713 N N . VAL A 1 342 ? 8.933 9.286 19.754 1.00 95.12 342 VAL A N 1
ATOM 2714 C CA . VAL A 1 342 ? 9.612 10.583 19.606 1.00 95.12 342 VAL A CA 1
ATOM 2715 C C . VAL A 1 342 ? 11.126 10.402 19.691 1.00 95.12 342 VAL A C 1
ATOM 2717 O O . VAL A 1 342 ? 11.858 10.862 18.813 1.00 95.12 342 VAL A O 1
ATOM 2720 N N . ARG A 1 343 ? 11.610 9.681 20.713 1.00 96.75 343 ARG A N 1
ATOM 2721 C CA . ARG A 1 343 ? 13.041 9.380 20.866 1.00 96.75 343 ARG A CA 1
ATOM 2722 C C . ARG A 1 343 ? 13.584 8.627 19.650 1.00 96.75 343 ARG A C 1
ATOM 2724 O O . ARG A 1 343 ? 14.645 8.979 19.138 1.00 96.75 343 ARG A O 1
ATOM 2731 N N . PHE A 1 344 ? 12.860 7.608 19.196 1.00 97.25 344 PHE A N 1
ATOM 2732 C CA . PHE A 1 344 ? 13.252 6.778 18.064 1.00 97.25 344 PHE A CA 1
ATOM 2733 C C . PHE A 1 344 ? 13.357 7.584 16.765 1.00 97.25 344 PHE A C 1
ATOM 2735 O O . PHE A 1 344 ? 14.395 7.533 16.108 1.00 97.25 344 PHE A O 1
ATOM 2742 N N . VAL A 1 345 ? 12.333 8.373 16.422 1.00 96.19 345 VAL A N 1
ATOM 2743 C CA . VAL A 1 345 ? 12.318 9.200 15.205 1.00 96.19 345 VAL A CA 1
ATOM 2744 C C . VAL A 1 345 ? 13.480 10.189 15.211 1.00 96.19 345 VAL A C 1
ATOM 2746 O O . VAL A 1 345 ? 14.221 10.267 14.231 1.00 96.19 345 VAL A O 1
ATOM 2749 N N . VAL A 1 346 ? 13.701 10.889 16.329 1.00 95.69 346 VAL A N 1
ATOM 2750 C CA . VAL A 1 346 ? 14.823 11.827 16.476 1.00 95.69 346 VAL A CA 1
ATOM 2751 C C . VAL A 1 346 ? 16.155 11.107 16.252 1.00 95.69 346 VAL A C 1
ATOM 2753 O O . VAL A 1 346 ? 16.950 11.530 15.412 1.00 95.69 346 VAL A O 1
ATOM 2756 N N . HIS A 1 347 ? 16.393 9.985 16.938 1.00 95.25 347 HIS A N 1
ATOM 2757 C CA . HIS A 1 347 ? 17.626 9.211 16.773 1.00 95.25 347 HIS A CA 1
ATOM 2758 C C . HIS A 1 347 ? 17.820 8.730 15.331 1.00 95.25 347 HIS A C 1
ATOM 2760 O O . HIS A 1 347 ? 18.917 8.854 14.784 1.00 95.25 347 HIS A O 1
ATOM 2766 N N . LYS A 1 348 ? 16.764 8.224 14.688 1.00 94.19 348 LYS A N 1
ATOM 2767 C CA . LYS A 1 348 ? 16.811 7.741 13.306 1.00 94.19 348 LYS A CA 1
ATOM 2768 C C . LYS A 1 348 ? 17.193 8.849 12.332 1.00 94.19 348 LYS A C 1
ATOM 2770 O O . LYS A 1 348 ? 18.118 8.653 11.544 1.00 94.19 348 LYS A O 1
ATOM 2775 N N . VAL A 1 349 ? 16.550 10.012 12.426 1.00 92.62 349 VAL A N 1
ATOM 2776 C CA . VAL A 1 349 ? 16.845 11.170 11.568 1.00 92.62 349 VAL A CA 1
ATOM 2777 C C . VAL A 1 349 ? 18.292 11.629 11.745 1.00 92.62 349 VAL A C 1
ATOM 2779 O O . VAL A 1 349 ? 19.013 11.761 10.757 1.00 92.62 349 VAL A O 1
ATOM 2782 N N . PHE A 1 350 ? 18.762 11.806 12.984 1.00 91.31 350 PHE A N 1
ATOM 2783 C CA . PHE A 1 350 ? 20.143 12.233 13.235 1.00 91.31 350 PHE A CA 1
ATOM 2784 C C . PHE A 1 350 ? 21.178 11.206 12.762 1.00 91.31 350 PHE A C 1
ATOM 2786 O O . PHE A 1 350 ? 22.202 11.593 12.194 1.00 91.31 350 PHE A O 1
ATOM 2793 N N . THR A 1 351 ? 20.919 9.908 12.938 1.00 90.75 351 THR A N 1
ATOM 2794 C CA . THR A 1 351 ? 21.797 8.855 12.413 1.00 90.75 351 THR A CA 1
ATOM 2795 C C . THR A 1 351 ? 21.879 8.912 10.888 1.00 90.75 351 THR A C 1
ATOM 2797 O O . THR A 1 351 ? 22.981 8.865 10.342 1.00 90.75 351 THR A O 1
ATOM 2800 N N . ILE A 1 352 ? 20.746 9.056 10.195 1.00 88.19 352 ILE A N 1
ATOM 2801 C CA . ILE A 1 352 ? 20.710 9.137 8.728 1.00 88.19 352 ILE A CA 1
ATOM 2802 C C . ILE A 1 352 ? 21.437 10.392 8.240 1.00 88.19 352 ILE A C 1
ATOM 2804 O O . ILE A 1 352 ? 22.293 10.287 7.366 1.00 88.19 352 ILE A O 1
ATOM 2808 N N . LEU A 1 353 ? 21.185 11.558 8.842 1.00 85.69 353 LEU A N 1
ATOM 2809 C CA . LEU A 1 353 ? 21.883 12.802 8.498 1.00 85.69 353 LEU A CA 1
ATOM 2810 C C . LEU A 1 353 ? 23.400 12.693 8.693 1.00 85.69 353 LEU A C 1
ATOM 2812 O O . LEU A 1 353 ? 24.164 13.165 7.855 1.00 85.69 353 LEU A O 1
ATOM 2816 N N . ASN A 1 354 ? 23.852 12.033 9.762 1.00 85.25 354 ASN A N 1
ATOM 2817 C CA . ASN A 1 354 ? 25.276 11.823 10.016 1.00 85.25 354 ASN A CA 1
ATOM 2818 C C . ASN A 1 354 ? 25.911 10.866 8.988 1.00 85.25 354 ASN A C 1
ATOM 2820 O O . ASN A 1 354 ? 27.000 11.119 8.481 1.00 85.25 354 ASN A O 1
ATOM 2824 N N . LYS A 1 355 ? 25.223 9.771 8.640 1.00 81.69 355 LYS A N 1
ATOM 2825 C CA . LYS A 1 355 ? 25.750 8.749 7.720 1.00 81.69 355 LYS A CA 1
ATOM 2826 C C . LYS A 1 355 ? 25.641 9.140 6.242 1.00 81.69 355 LYS A C 1
ATOM 2828 O O . LYS A 1 355 ? 26.497 8.745 5.454 1.00 81.69 355 LYS A O 1
ATOM 2833 N N . PHE A 1 356 ? 24.626 9.917 5.865 1.00 75.88 356 PHE A N 1
ATOM 2834 C CA . PHE A 1 356 ? 24.306 10.246 4.471 1.00 75.88 356 PHE A CA 1
ATOM 2835 C C . PHE A 1 356 ? 24.392 11.742 4.129 1.00 75.88 356 PHE A C 1
ATOM 2837 O O . PHE A 1 356 ? 24.148 12.103 2.980 1.00 75.88 356 PHE A O 1
ATOM 2844 N N . GLY A 1 357 ? 24.807 12.615 5.055 1.00 61.66 357 GLY A N 1
ATOM 2845 C CA . GLY A 1 357 ? 24.839 14.077 4.870 1.00 61.66 357 GLY A CA 1
ATOM 2846 C C . GLY A 1 357 ? 25.684 14.605 3.698 1.00 61.66 357 GLY A C 1
ATOM 2847 O O . GLY A 1 357 ? 25.541 15.762 3.315 1.00 61.66 357 GLY A O 1
ATOM 2848 N N . GLY A 1 358 ? 26.532 13.771 3.085 1.00 58.59 358 GLY A N 1
ATOM 2849 C CA . GLY A 1 358 ? 27.251 14.100 1.847 1.00 58.59 358 GLY A CA 1
ATOM 2850 C C . GLY A 1 358 ? 26.440 13.923 0.552 1.00 58.59 358 GLY A C 1
ATOM 2851 O O . GLY A 1 358 ? 26.879 14.379 -0.502 1.00 58.59 358 GLY A O 1
ATOM 2852 N N . LYS A 1 359 ? 25.271 13.269 0.594 1.00 57.38 359 LYS A N 1
ATOM 2853 C CA . LYS A 1 359 ? 24.410 13.016 -0.572 1.00 57.38 359 LYS A CA 1
ATOM 2854 C C . LYS A 1 359 ? 23.288 14.065 -0.622 1.00 57.38 359 LYS A C 1
ATOM 2856 O O . LYS A 1 359 ? 22.411 14.079 0.238 1.00 57.38 359 LYS A O 1
ATOM 2861 N N . ARG A 1 360 ? 23.305 14.941 -1.640 1.00 49.16 360 ARG A N 1
ATOM 2862 C CA . ARG A 1 360 ? 22.390 16.101 -1.797 1.00 49.16 360 ARG A CA 1
ATOM 2863 C C . ARG A 1 360 ? 20.889 15.765 -1.728 1.00 49.16 360 ARG A C 1
ATOM 2865 O O . ARG A 1 360 ? 20.121 16.633 -1.326 1.00 49.16 360 ARG A O 1
ATOM 2872 N N . ASN A 1 361 ? 20.483 14.533 -2.039 1.00 50.25 361 ASN A N 1
ATOM 2873 C CA . ASN A 1 361 ? 19.067 14.136 -2.094 1.00 50.25 361 ASN A CA 1
ATOM 2874 C C . ASN A 1 361 ? 18.425 13.889 -0.711 1.00 50.25 361 ASN A C 1
ATOM 2876 O O . ASN A 1 361 ? 17.206 13.829 -0.604 1.00 50.25 361 ASN A O 1
ATOM 2880 N N . TYR A 1 362 ? 19.205 13.808 0.374 1.00 47.53 362 TYR A N 1
ATOM 2881 C CA . TYR A 1 362 ? 18.661 13.569 1.723 1.00 47.53 362 TYR A CA 1
ATOM 2882 C C . TYR A 1 362 ? 18.199 14.827 2.455 1.00 47.53 362 TYR A C 1
ATOM 2884 O O . TYR A 1 362 ? 17.358 14.743 3.345 1.00 47.53 362 TYR A O 1
ATOM 2892 N N . ALA A 1 363 ? 18.738 15.992 2.093 1.00 40.03 363 ALA A N 1
ATOM 2893 C CA . ALA A 1 363 ? 18.452 17.243 2.791 1.00 40.03 363 ALA A CA 1
ATOM 2894 C C . ALA A 1 363 ? 17.050 17.808 2.492 1.00 40.03 363 ALA A C 1
ATOM 2896 O O . ALA A 1 363 ? 16.591 18.676 3.224 1.00 40.03 363 ALA A O 1
ATOM 2897 N N . TRP A 1 364 ? 16.381 17.314 1.442 1.00 37.31 364 TRP A N 1
ATOM 2898 C CA . TRP A 1 364 ? 15.092 17.828 0.958 1.00 37.31 364 TRP A CA 1
ATOM 2899 C C . TRP A 1 364 ? 13.910 16.867 1.165 1.00 37.31 364 TRP A C 1
ATOM 2901 O O . TRP A 1 364 ? 12.797 17.198 0.776 1.00 37.31 364 TRP A O 1
ATOM 2911 N N . THR A 1 365 ? 14.138 15.683 1.756 1.00 42.97 365 THR A N 1
ATOM 2912 C CA . THR A 1 365 ? 13.073 14.680 1.998 1.00 42.97 365 THR A CA 1
ATOM 2913 C C . THR A 1 365 ? 12.583 14.652 3.458 1.00 42.97 365 THR A C 1
ATOM 2915 O O . THR A 1 365 ? 11.580 14.007 3.764 1.00 42.97 365 THR A O 1
ATOM 2918 N N . LEU A 1 366 ? 13.269 15.358 4.366 1.00 37.94 366 LEU A N 1
ATOM 2919 C CA . LEU A 1 366 ? 12.777 15.661 5.718 1.00 37.94 366 LEU A CA 1
ATOM 2920 C C . LEU A 1 366 ? 11.847 16.869 5.638 1.00 37.94 366 LEU A C 1
ATOM 2922 O O . LEU A 1 366 ? 10.699 16.750 6.138 1.00 37.94 366 LEU A O 1
#

Radius of gyration: 21.56 Å; chains: 1; bounding box: 61×40×60 Å

pLDDT: mean 88.15, std 11.52, range [37.31, 98.38]

Secondary structure (DSSP, 8-state):
--TTSSPPPTTTHHHHHHHHHHHHHHS-HHHHHTS-HHHHHHHHHHHHHHHHHHHHHHHHHHHHH---TTHHHHHHHHHHHHHHHHHGGG----HHHHHHIIIIIIIHHHHHHHHHHHHHHSPTTT--PPPPP-----S-HHHHTHHHHHHHHHHHHTTHHHHHHHHHHHHHHHHHHHHHHHTT-S-GGGHHHHHHHHHHHHHHHHHHSEEE-TTS-EEE-HHHHHHHHHHHHHHTSPPPHHHHHHHHHHHHH-TTS--GGGGGTS-HHHHHHHHHHHHHHHHHHHHHTT-GGGS-HHHHHHHHHHHHHHHHHHHS----TTS-GGGS-PPPSSSSHHHHHHHHHHHHHHHHHHHHTTSGGGTT--

InterPro domains:
  IPR044189 Exportin 4/7-like [PTHR12596] (10-310)

Sequence (366 aa):
MDLFAEGPLPHEVNHFCTIVNRLFQYRPIQTIMRIGPDLRNRFLTYLSQYTQHLTKQAMCKAIGAGEHDDHHSVSLLYDSWTLLLRGRWRLELSQEEETVIDNELINGPNLQIVKNFVECVLAPPLGCRPPVCNEDNEEDDRTLFNDLLTPLGTMTCYSVRDFMDMMIHLIRERVAEFRKMASGTTDLTHLPSWQEDMHWILLIISNSVVSEDIDGTCRTEPEVFENSVALVTDRGQVFSFEDTDTFLTRCVEDPGADRSQADSLVDPYLRLIGEVLAWSALEHQLVSESAANFVSPELTRSSLLCMKRMLSAASCFVEYADADPLVLPVLPQTGTFAPLIVRFVVHKVFTILNKFGGKRNYAWTL

Organism: Parelaphostrongylus tenuis (NCBI:txid148309)